Protein AF-A0A9D9L5G8-F1 (afdb_monomer)

Mean predicted aligned error: 3.8 Å

Nearest PDB structures (foldseek):
  3ieg-assembly2_B  TM=4.354E-01  e=5.587E-02  Mus musculus
  3ly7-assembly1_A  TM=5.507E-01  e=2.129E+00  Escherichia coli str. K-12 substr. MG1655
  4wnd-assembly1_A  TM=4.818E-01  e=1.536E+00  Homo sapiens
  6hua-assembly1_A  TM=4.766E-01  e=3.558E+00  Streptococcus vestibularis F0396
  4rid-assembly2_B  TM=2.896E-01  e=4.493E+00  Homo sapiens

Structure (mmCIF, N/CA/C/O backbone):
data_AF-A0A9D9L5G8-F1
#
_entry.id   AF-A0A9D9L5G8-F1
#
loop_
_atom_site.group_PDB
_atom_site.id
_atom_site.type_symbol
_atom_site.label_atom_id
_atom_site.label_alt_id
_atom_site.label_comp_id
_atom_site.label_asym_id
_atom_site.label_entity_id
_atom_site.label_seq_id
_atom_site.pdbx_PDB_ins_code
_atom_site.Cartn_x
_atom_site.Cartn_y
_atom_site.Cartn_z
_atom_site.occupancy
_atom_site.B_iso_or_equiv
_atom_site.auth_seq_id
_atom_site.auth_comp_id
_atom_site.auth_asym_id
_atom_site.auth_atom_id
_atom_site.pdbx_PDB_model_num
ATOM 1 N N . GLY A 1 1 ? 15.562 14.256 -12.831 1.00 44.12 1 GLY A N 1
ATOM 2 C CA . GLY A 1 1 ? 16.936 14.111 -13.355 1.00 44.12 1 GLY A CA 1
ATOM 3 C C . GLY A 1 1 ? 17.412 12.667 -13.361 1.00 44.12 1 GLY A C 1
ATOM 4 O O . GLY A 1 1 ? 17.697 12.147 -14.430 1.00 44.12 1 GLY A O 1
ATOM 5 N N . ALA A 1 2 ? 17.471 12.015 -12.194 1.00 54.78 2 ALA A N 1
ATOM 6 C CA . ALA A 1 2 ? 18.039 10.669 -12.031 1.00 54.78 2 ALA A CA 1
ATOM 7 C C . ALA A 1 2 ? 17.361 9.570 -12.880 1.00 54.78 2 ALA A C 1
ATOM 9 O O . ALA A 1 2 ? 18.066 8.811 -13.538 1.00 54.78 2 ALA A O 1
ATOM 10 N N . ASN A 1 3 ? 16.022 9.551 -12.969 1.00 54.81 3 ASN A N 1
ATOM 11 C CA . ASN A 1 3 ? 15.292 8.548 -13.765 1.00 54.81 3 ASN A CA 1
ATOM 12 C C . ASN A 1 3 ? 15.654 8.567 -15.256 1.00 54.81 3 ASN A C 1
ATOM 14 O O . ASN A 1 3 ? 15.870 7.516 -15.846 1.00 54.81 3 ASN A O 1
ATOM 18 N N . ILE A 1 4 ? 15.798 9.750 -15.860 1.00 59.78 4 ILE A N 1
ATOM 19 C CA . ILE A 1 4 ? 16.144 9.881 -17.286 1.00 59.78 4 ILE A CA 1
ATOM 20 C C . ILE A 1 4 ? 17.570 9.359 -17.549 1.00 59.78 4 ILE A C 1
ATOM 22 O O . ILE A 1 4 ? 17.829 8.709 -18.560 1.00 59.78 4 ILE A O 1
ATOM 26 N N . LEU A 1 5 ? 18.498 9.590 -16.614 1.00 58.56 5 LEU A N 1
ATOM 27 C CA . LEU A 1 5 ? 19.884 9.123 -16.721 1.00 58.56 5 LEU A CA 1
ATOM 28 C C . LEU A 1 5 ? 20.018 7.605 -16.520 1.00 58.56 5 LEU A C 1
ATOM 30 O O . LEU A 1 5 ? 20.819 6.979 -17.213 1.00 58.56 5 LEU A O 1
ATOM 34 N N . ALA A 1 6 ? 19.235 7.004 -15.619 1.00 58.84 6 ALA A N 1
ATOM 35 C CA . ALA A 1 6 ? 19.186 5.551 -15.433 1.00 58.84 6 ALA A CA 1
ATOM 36 C C . ALA A 1 6 ? 18.577 4.840 -16.658 1.00 58.84 6 ALA A C 1
ATOM 38 O O . ALA A 1 6 ? 19.145 3.869 -17.163 1.00 58.84 6 ALA A O 1
ATOM 39 N N . GLN A 1 7 ? 17.494 5.394 -17.219 1.00 58.00 7 GLN A N 1
ATOM 40 C CA . GLN A 1 7 ? 16.838 4.900 -18.439 1.00 58.00 7 GLN A CA 1
ATOM 41 C C . GLN A 1 7 ? 17.759 4.905 -19.662 1.00 58.00 7 GLN A C 1
ATOM 43 O O . GLN A 1 7 ? 17.678 4.011 -20.505 1.00 58.00 7 GLN A O 1
ATOM 48 N N . TYR A 1 8 ? 18.650 5.893 -19.772 1.00 58.84 8 TYR A N 1
ATOM 49 C CA . TYR A 1 8 ? 19.640 5.936 -20.847 1.00 58.84 8 TYR A CA 1
ATOM 50 C C . TYR A 1 8 ? 20.652 4.779 -20.742 1.00 58.84 8 TYR A C 1
ATOM 52 O O . TYR A 1 8 ? 21.118 4.264 -21.756 1.00 58.84 8 TYR A O 1
ATOM 60 N N . ARG A 1 9 ? 20.963 4.331 -19.518 1.00 63.03 9 ARG A N 1
ATOM 61 C CA . ARG A 1 9 ? 22.069 3.404 -19.228 1.00 63.03 9 ARG A CA 1
ATOM 62 C C . ARG A 1 9 ? 21.685 1.924 -19.227 1.00 63.03 9 ARG A C 1
ATOM 64 O O . ARG A 1 9 ? 22.557 1.106 -19.498 1.00 63.03 9 ARG A O 1
ATOM 71 N N . SER A 1 10 ? 20.428 1.564 -18.956 1.00 77.94 10 SER A N 1
ATOM 72 C CA . SER A 1 10 ? 20.018 0.155 -18.825 1.00 77.94 10 SER A CA 1
ATOM 73 C C . SER A 1 10 ? 18.745 -0.175 -19.605 1.00 77.94 10 SER A C 1
ATOM 75 O O . SER A 1 10 ? 17.719 0.492 -19.476 1.00 77.94 10 SER A O 1
ATOM 77 N N . ALA A 1 11 ? 18.805 -1.239 -20.412 1.00 80.62 11 ALA A N 1
ATOM 78 C CA . ALA A 1 11 ? 17.628 -1.795 -21.080 1.00 80.62 11 ALA A CA 1
ATOM 79 C C . ALA A 1 11 ? 16.620 -2.384 -20.083 1.00 80.62 11 ALA A C 1
ATOM 81 O O . ALA A 1 11 ? 15.417 -2.312 -20.328 1.00 80.62 11 ALA A O 1
ATOM 82 N N . GLU A 1 12 ? 17.096 -2.903 -18.949 1.00 83.12 12 GLU A N 1
ATOM 83 C CA . GLU A 1 12 ? 16.232 -3.426 -17.891 1.00 83.12 12 GLU A CA 1
ATOM 84 C C . GLU A 1 12 ? 15.462 -2.304 -17.185 1.00 83.12 12 GLU A C 1
ATOM 86 O O . GLU A 1 12 ? 14.250 -2.407 -17.039 1.00 83.12 12 GLU A O 1
ATOM 91 N N . GLU A 1 13 ? 16.108 -1.181 -16.851 1.00 83.50 13 GLU A N 1
ATOM 92 C CA . GLU A 1 13 ? 15.417 -0.030 -16.237 1.00 83.50 13 GLU A CA 1
ATOM 93 C C . GLU A 1 13 ? 14.320 0.538 -17.149 1.00 83.50 13 GLU A C 1
ATOM 95 O O . GLU A 1 13 ? 13.256 0.947 -16.682 1.00 83.50 13 GLU A O 1
ATOM 100 N N . ARG A 1 14 ? 14.534 0.510 -18.472 1.00 85.25 14 ARG A N 1
ATOM 101 C CA . ARG A 1 14 ? 13.486 0.870 -19.439 1.00 85.25 14 ARG A CA 1
ATOM 102 C C . ARG A 1 14 ? 12.320 -0.115 -19.423 1.00 85.25 14 ARG A C 1
ATOM 104 O O . ARG A 1 14 ? 11.183 0.328 -19.557 1.00 85.25 14 ARG A O 1
ATOM 111 N N . LYS A 1 15 ? 12.583 -1.415 -19.251 1.00 89.44 15 LYS A N 1
ATOM 112 C CA . LYS A 1 15 ? 11.537 -2.440 -19.121 1.00 89.44 15 LYS A CA 1
ATOM 113 C C . LYS A 1 15 ? 10.686 -2.187 -17.875 1.00 89.44 15 LYS A C 1
ATOM 115 O O . LYS A 1 15 ? 9.469 -2.152 -17.998 1.00 89.44 15 LYS A O 1
ATOM 120 N N . TYR A 1 16 ? 11.298 -1.958 -16.711 1.00 90.50 16 TYR A N 1
ATOM 121 C CA . TYR A 1 16 ? 10.547 -1.729 -15.467 1.00 90.50 16 TYR A CA 1
ATOM 122 C C . TYR A 1 16 ? 9.725 -0.444 -15.517 1.00 90.50 16 TYR A C 1
ATOM 124 O O . TYR A 1 16 ? 8.553 -0.448 -15.150 1.00 90.50 16 TYR A O 1
ATOM 132 N N . LEU A 1 17 ? 10.290 0.637 -16.064 1.00 86.44 17 LEU A N 1
ATOM 133 C CA . LEU A 1 17 ? 9.524 1.857 -16.301 1.00 86.44 17 LEU A CA 1
ATOM 134 C C . LEU A 1 17 ? 8.338 1.609 -17.240 1.00 86.44 17 LEU A C 1
ATOM 136 O O . LEU A 1 17 ? 7.232 2.057 -16.951 1.00 86.44 17 LEU A O 1
ATOM 140 N N . LEU A 1 18 ? 8.568 0.928 -18.367 1.00 91.50 18 LEU A N 1
ATOM 141 C CA . LEU A 1 18 ? 7.515 0.623 -19.331 1.00 91.50 18 LEU A CA 1
ATOM 142 C C . LEU A 1 18 ? 6.402 -0.200 -18.678 1.00 91.50 18 LEU A C 1
ATOM 144 O O . LEU A 1 18 ? 5.235 0.133 -18.854 1.00 91.50 18 LEU A O 1
ATOM 148 N N . ASN A 1 19 ? 6.755 -1.218 -17.892 1.00 94.81 19 ASN A N 1
ATOM 149 C CA . ASN A 1 19 ? 5.790 -2.014 -17.144 1.00 94.81 19 ASN A CA 1
ATOM 150 C C . ASN A 1 19 ? 4.961 -1.139 -16.198 1.00 94.81 19 ASN A C 1
ATOM 152 O O . ASN A 1 19 ? 3.738 -1.196 -16.257 1.00 94.81 19 ASN A O 1
ATOM 156 N N . THR A 1 20 ? 5.591 -0.271 -15.401 1.00 93.56 20 THR A N 1
ATOM 157 C CA . THR A 1 20 ? 4.865 0.636 -14.499 1.00 93.56 20 THR A CA 1
ATOM 158 C C . THR A 1 20 ? 3.961 1.615 -15.253 1.00 93.56 20 THR A C 1
ATOM 160 O O . THR A 1 20 ? 2.855 1.901 -14.805 1.00 93.56 20 THR A O 1
ATOM 163 N N . LEU A 1 21 ? 4.383 2.119 -16.418 1.00 94.44 21 LEU A N 1
ATOM 164 C CA . LEU A 1 21 ? 3.544 2.985 -17.256 1.00 94.44 21 LEU A CA 1
ATOM 165 C C . LEU A 1 21 ? 2.347 2.234 -17.851 1.00 94.44 21 LEU A C 1
ATOM 167 O O . LEU A 1 21 ? 1.255 2.796 -17.897 1.00 94.44 21 LEU A O 1
ATOM 171 N N . ILE A 1 22 ? 2.542 0.984 -18.282 1.00 96.94 22 ILE A N 1
ATOM 172 C CA . ILE A 1 22 ? 1.454 0.113 -18.746 1.00 96.94 22 ILE A CA 1
ATOM 173 C C . ILE A 1 22 ? 0.477 -0.137 -17.600 1.00 96.94 22 ILE A C 1
ATOM 175 O O . ILE A 1 22 ? -0.714 0.085 -17.785 1.00 96.94 22 ILE A O 1
ATOM 179 N N . ILE A 1 23 ? 0.977 -0.527 -16.423 1.00 97.50 23 ILE A N 1
ATOM 180 C CA . ILE A 1 23 ? 0.153 -0.751 -15.232 1.00 97.50 23 ILE A CA 1
ATOM 181 C C . ILE A 1 23 ? -0.665 0.503 -14.927 1.00 97.50 23 ILE A C 1
ATOM 183 O O . ILE A 1 23 ? -1.883 0.428 -14.887 1.00 97.50 23 ILE A O 1
ATOM 187 N N . ASN A 1 24 ? -0.030 1.674 -14.826 1.00 95.88 24 ASN A N 1
ATOM 188 C CA . ASN A 1 24 ? -0.746 2.924 -14.575 1.00 95.88 24 ASN A CA 1
ATOM 189 C C . ASN A 1 24 ? -1.815 3.201 -15.641 1.00 95.88 24 ASN A C 1
ATOM 191 O O . ASN A 1 24 ? -2.937 3.557 -15.299 1.00 95.88 24 ASN A O 1
ATOM 195 N N . GLY A 1 25 ? -1.497 3.030 -16.927 1.00 97.38 25 GLY A N 1
ATOM 196 C CA . GLY A 1 25 ? -2.467 3.228 -18.005 1.00 97.38 25 GLY A CA 1
ATOM 197 C C . GLY A 1 25 ? -3.688 2.315 -17.873 1.00 97.38 25 GLY A C 1
ATOM 198 O O . GLY A 1 25 ? -4.817 2.781 -17.992 1.00 97.38 25 GLY A O 1
ATOM 199 N N . GLU A 1 26 ? -3.463 1.040 -17.572 1.00 97.88 26 GLU A N 1
ATOM 200 C CA . GLU A 1 26 ? -4.515 0.041 -17.371 1.00 97.88 26 GLU A CA 1
ATOM 201 C C . GLU A 1 26 ? -5.340 0.330 -16.103 1.00 97.88 26 GLU A C 1
ATOM 203 O O . GLU A 1 26 ? -6.568 0.240 -16.140 1.00 97.88 26 GLU A O 1
ATOM 208 N N . THR A 1 27 ? -4.701 0.768 -15.009 1.00 97.56 27 THR A N 1
ATOM 2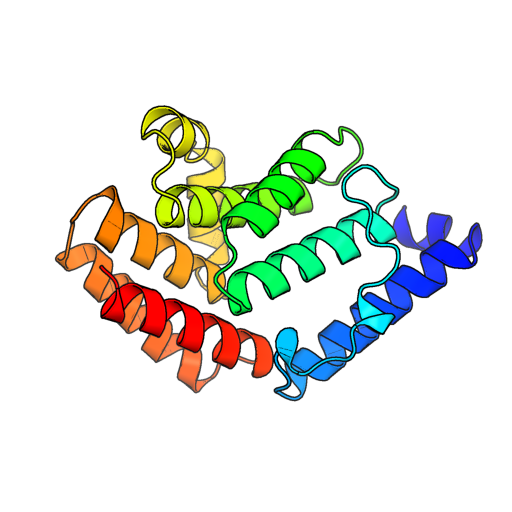09 C CA . THR A 1 27 ? -5.396 1.157 -13.772 1.00 97.56 27 THR A CA 1
ATOM 210 C C . THR A 1 27 ? -6.305 2.364 -13.989 1.00 97.56 27 THR A C 1
ATOM 212 O O . THR A 1 27 ? -7.449 2.373 -13.537 1.00 97.56 27 THR A O 1
ATOM 215 N N . TYR A 1 28 ? -5.854 3.368 -14.744 1.00 96.88 28 TYR A N 1
ATOM 216 C CA . TYR A 1 28 ? -6.697 4.511 -15.114 1.00 96.88 28 TYR A CA 1
ATOM 217 C C . TYR A 1 28 ? -7.833 4.127 -16.075 1.00 96.88 28 TYR A C 1
ATOM 219 O O . TYR A 1 28 ? -8.853 4.806 -16.101 1.00 96.88 28 TYR A O 1
ATOM 227 N N . GLN A 1 29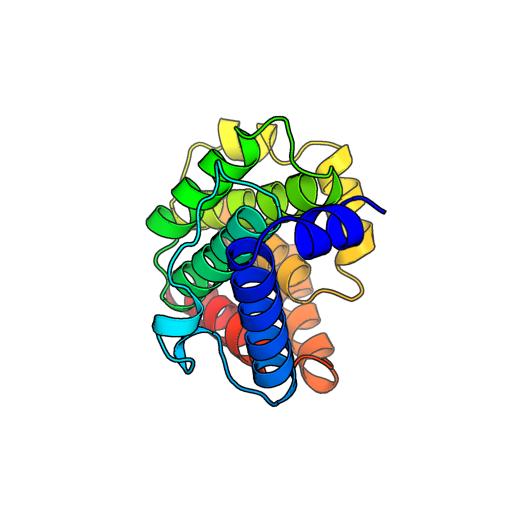 ? -7.688 3.037 -16.837 1.00 95.69 29 GLN A N 1
ATOM 228 C CA . GLN A 1 29 ? -8.754 2.455 -17.666 1.00 95.69 29 GLN A CA 1
ATOM 229 C C . GLN A 1 29 ? -9.688 1.515 -16.888 1.00 95.69 29 GLN A C 1
ATOM 231 O O . GLN A 1 29 ? -10.525 0.842 -17.488 1.00 95.69 29 GLN A O 1
ATOM 236 N N . GLY A 1 30 ? -9.541 1.452 -15.565 1.00 96.69 30 GLY A N 1
ATOM 237 C CA . GLY A 1 30 ? -10.443 0.716 -14.693 1.00 96.69 30 GLY A CA 1
ATOM 238 C C . GLY A 1 30 ? -9.980 -0.684 -14.326 1.00 96.69 30 GLY A C 1
ATOM 239 O O . GLY A 1 30 ? -10.634 -1.291 -13.482 1.00 96.69 30 GLY A O 1
ATOM 240 N N . LYS A 1 31 ? -8.875 -1.209 -14.876 1.00 97.81 31 LYS A N 1
ATOM 241 C CA . LYS A 1 31 ? -8.380 -2.534 -14.473 1.00 97.81 31 LYS A CA 1
ATOM 242 C C . LYS A 1 31 ? -7.751 -2.492 -13.088 1.00 97.81 31 LYS A C 1
ATOM 244 O O . LYS A 1 31 ? -6.957 -1.604 -12.793 1.00 97.81 31 LYS A O 1
ATOM 249 N N . THR A 1 32 ? -8.057 -3.463 -12.243 1.00 97.50 32 THR A N 1
ATOM 250 C CA . THR A 1 32 ? -7.334 -3.619 -10.976 1.00 97.50 32 THR A CA 1
ATOM 251 C C . THR A 1 32 ? -5.971 -4.275 -11.208 1.00 97.50 32 THR A C 1
ATOM 253 O O . THR A 1 32 ? -5.706 -4.823 -12.283 1.00 97.50 32 THR A O 1
ATOM 256 N N . LEU A 1 33 ? -5.077 -4.224 -10.218 1.00 97.31 33 LEU A N 1
ATOM 257 C CA . LEU A 1 33 ? -3.747 -4.826 -10.341 1.00 97.31 33 LEU A CA 1
ATOM 258 C C . LEU A 1 33 ? -3.843 -6.351 -10.489 1.00 97.31 33 LEU A C 1
ATOM 260 O O . LEU A 1 33 ? -3.043 -6.959 -11.202 1.00 97.31 33 LEU A O 1
ATOM 264 N N . ASP A 1 34 ? -4.822 -6.987 -9.844 1.00 96.12 34 ASP A N 1
ATOM 265 C CA . ASP A 1 34 ? -5.050 -8.431 -9.933 1.00 96.12 34 ASP A CA 1
ATOM 266 C C . ASP A 1 34 ? -5.552 -8.884 -11.317 1.00 96.12 34 ASP A C 1
ATOM 268 O O . ASP A 1 34 ? -5.196 -9.972 -11.769 1.00 96.12 34 ASP A O 1
ATOM 272 N N . GLU A 1 35 ? -6.281 -8.023 -12.037 1.00 97.38 35 GLU A N 1
ATOM 273 C CA . GLU A 1 35 ? -6.764 -8.266 -13.409 1.00 97.38 35 GLU A CA 1
ATOM 274 C C . GLU A 1 35 ? -5.634 -8.218 -14.467 1.00 97.38 35 GLU A C 1
ATOM 276 O O . GLU A 1 35 ? -5.835 -8.599 -15.625 1.00 97.38 35 GLU A O 1
ATOM 281 N N . MET A 1 36 ? -4.436 -7.754 -14.096 1.00 97.12 36 MET A N 1
ATOM 282 C CA . MET A 1 36 ? -3.287 -7.616 -14.996 1.00 97.12 36 MET A CA 1
ATOM 283 C C . MET A 1 36 ? -2.408 -8.879 -15.040 1.00 97.12 36 MET A C 1
ATOM 285 O O . MET A 1 36 ? -2.296 -9.602 -14.051 1.00 97.12 36 MET A O 1
ATOM 289 N N . PRO A 1 37 ? -1.727 -9.165 -16.169 1.00 96.88 37 PRO A N 1
ATOM 290 C CA . PRO A 1 37 ? -0.904 -10.366 -16.298 1.00 96.88 37 PRO A CA 1
ATOM 291 C C . PRO A 1 37 ? 0.384 -10.292 -15.464 1.00 96.88 37 PRO A C 1
ATOM 293 O O . PRO A 1 37 ? 1.079 -9.275 -15.472 1.00 96.88 37 PRO A O 1
ATOM 296 N N . ASP A 1 38 ? 0.767 -11.415 -14.850 1.00 95.56 38 ASP A N 1
ATOM 297 C CA . ASP A 1 38 ? 1.920 -11.519 -13.934 1.00 95.56 38 ASP A CA 1
ATOM 298 C C . ASP A 1 38 ? 3.243 -11.029 -14.534 1.00 95.56 38 ASP A C 1
ATOM 300 O O . ASP A 1 38 ? 4.046 -10.409 -13.840 1.00 95.56 38 ASP A O 1
ATOM 304 N N . LYS A 1 39 ? 3.428 -11.196 -15.849 1.00 95.38 39 LYS A N 1
ATOM 305 C CA . LYS A 1 39 ? 4.609 -10.720 -16.590 1.00 95.38 39 LYS A CA 1
ATOM 306 C C . LYS A 1 39 ? 4.915 -9.226 -16.411 1.00 95.38 39 LYS A C 1
ATOM 308 O O . LYS A 1 39 ? 6.045 -8.801 -16.649 1.00 95.38 39 LYS A O 1
ATOM 313 N N . LEU A 1 40 ? 3.913 -8.409 -16.066 1.00 95.19 40 LEU A N 1
ATOM 314 C CA . LEU A 1 40 ? 4.108 -6.976 -15.827 1.00 95.19 40 LEU A CA 1
ATOM 315 C C . LEU A 1 40 ? 4.827 -6.705 -14.502 1.00 95.19 40 LEU A C 1
ATOM 317 O O . LEU A 1 40 ? 5.492 -5.681 -14.393 1.00 95.19 40 LEU A O 1
ATOM 321 N N . PHE A 1 41 ? 4.759 -7.631 -13.549 1.00 94.50 41 PHE A N 1
ATOM 322 C CA . PHE A 1 41 ? 5.328 -7.507 -12.205 1.00 94.50 41 PHE A CA 1
ATOM 323 C C . PHE A 1 41 ? 6.675 -8.239 -12.061 1.00 94.50 41 PHE A C 1
ATOM 325 O O . PHE A 1 41 ? 7.370 -8.080 -11.063 1.00 94.50 41 PHE A O 1
ATOM 332 N N . GLU A 1 42 ? 7.089 -9.009 -13.072 1.00 92.44 42 GLU A N 1
ATOM 333 C CA . GLU A 1 42 ? 8.362 -9.734 -13.065 1.00 92.44 42 GLU A CA 1
ATOM 334 C C . GLU A 1 42 ? 9.585 -8.810 -12.948 1.00 92.44 42 GLU A C 1
ATOM 336 O O . GLU A 1 42 ? 9.732 -7.831 -13.686 1.00 92.44 42 GLU A O 1
ATOM 341 N N . GLY A 1 43 ? 10.531 -9.205 -12.091 1.00 87.62 43 GLY A N 1
ATOM 342 C CA . GLY A 1 43 ? 11.800 -8.502 -11.882 1.00 87.62 43 GLY A CA 1
ATOM 343 C C . GLY A 1 43 ? 11.720 -7.324 -10.907 1.00 87.62 43 GLY A C 1
ATOM 344 O O . GLY A 1 43 ? 12.680 -6.556 -10.814 1.00 87.62 43 GLY A O 1
ATOM 345 N N . ALA A 1 44 ? 10.607 -7.202 -10.178 1.00 90.12 44 ALA A N 1
ATOM 346 C CA . ALA A 1 44 ? 10.513 -6.388 -8.976 1.00 90.12 44 ALA A CA 1
ATOM 347 C C . ALA A 1 44 ? 11.632 -6.741 -7.980 1.00 90.12 44 ALA A C 1
ATOM 349 O O . ALA A 1 44 ? 11.942 -7.911 -7.752 1.00 90.12 44 ALA A O 1
ATOM 350 N N . ASP A 1 45 ? 12.249 -5.713 -7.403 1.00 94.00 45 ASP A N 1
ATOM 351 C CA . ASP A 1 45 ? 13.295 -5.858 -6.392 1.00 94.00 45 ASP A CA 1
ATOM 352 C C . ASP A 1 45 ? 13.237 -4.657 -5.434 1.00 94.00 45 ASP A C 1
ATOM 354 O O . ASP A 1 45 ? 13.608 -3.544 -5.828 1.00 94.00 45 ASP A O 1
ATOM 358 N N . PRO A 1 46 ? 12.773 -4.846 -4.187 1.00 93.31 46 PRO A N 1
ATOM 359 C CA . PRO A 1 46 ? 12.659 -3.765 -3.210 1.00 93.31 46 PRO A CA 1
ATOM 360 C C . PRO A 1 46 ? 14.016 -3.204 -2.746 1.00 93.31 46 PRO A C 1
ATOM 362 O O . PRO A 1 46 ? 14.082 -2.069 -2.273 1.00 93.31 46 PRO A O 1
ATOM 365 N N . ALA A 1 47 ? 15.108 -3.955 -2.913 1.00 92.50 47 ALA A N 1
ATOM 366 C CA . ALA A 1 47 ? 16.471 -3.508 -2.618 1.00 92.50 47 ALA A CA 1
ATOM 367 C C . ALA A 1 47 ? 17.224 -3.028 -3.876 1.00 92.50 47 ALA A C 1
ATOM 369 O O . ALA A 1 47 ? 18.402 -2.666 -3.802 1.00 92.50 47 ALA A O 1
ATOM 370 N N . GLY A 1 48 ? 16.551 -3.032 -5.029 1.00 89.50 48 GLY A N 1
ATOM 371 C CA . GLY A 1 48 ? 17.140 -2.729 -6.323 1.00 89.50 48 GLY A CA 1
ATOM 372 C C . GLY A 1 48 ? 17.265 -1.236 -6.628 1.00 89.50 48 GLY A C 1
ATOM 373 O O . GLY A 1 48 ? 17.156 -0.357 -5.770 1.00 89.50 48 GLY A O 1
ATOM 374 N N . GLU A 1 49 ? 17.490 -0.957 -7.910 1.00 89.25 49 GLU A N 1
ATOM 375 C CA . GLU A 1 49 ? 17.426 0.392 -8.469 1.00 89.25 49 GLU A CA 1
ATOM 376 C C . GLU A 1 49 ? 15.975 0.894 -8.539 1.00 89.25 49 GLU A 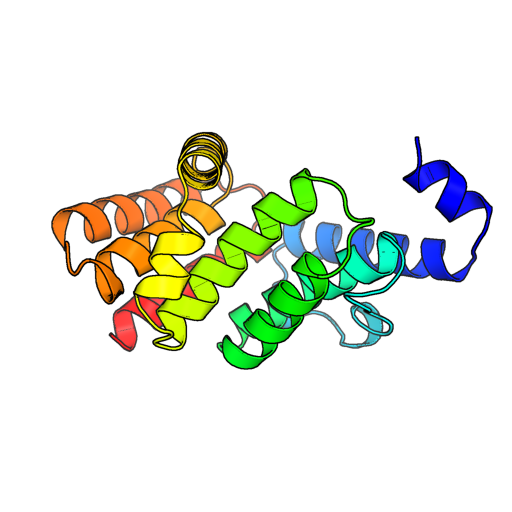C 1
ATOM 378 O O . GLU A 1 49 ? 15.013 0.127 -8.448 1.00 89.25 49 GLU A O 1
ATOM 383 N N . ILE A 1 50 ? 15.807 2.204 -8.726 1.00 88.31 50 ILE A N 1
ATOM 384 C CA . ILE A 1 50 ? 14.514 2.884 -8.576 1.00 88.31 50 ILE A CA 1
ATOM 385 C C . ILE A 1 50 ? 13.375 2.291 -9.421 1.00 88.31 50 ILE A C 1
ATOM 387 O O . ILE A 1 50 ? 12.246 2.239 -8.937 1.00 88.31 50 ILE A O 1
ATOM 391 N N . GLY A 1 51 ? 13.643 1.815 -10.646 1.00 89.06 51 GLY A N 1
ATOM 392 C CA . GLY A 1 51 ? 12.625 1.180 -11.485 1.00 89.06 51 GLY A CA 1
ATOM 393 C C . GLY A 1 51 ? 12.115 -0.137 -10.897 1.00 89.06 51 GLY A C 1
ATOM 394 O O . GLY A 1 51 ? 10.909 -0.385 -10.897 1.00 89.06 51 GLY A O 1
ATOM 395 N N . LYS A 1 52 ? 13.016 -0.949 -10.333 1.00 92.38 52 LYS A N 1
ATOM 396 C CA . LYS A 1 52 ? 12.668 -2.212 -9.667 1.00 92.38 52 LYS A CA 1
ATOM 397 C C . LYS A 1 52 ? 11.963 -1.993 -8.335 1.00 92.38 52 LYS A C 1
ATOM 399 O O . LYS A 1 52 ? 11.005 -2.704 -8.045 1.00 92.38 52 LYS A O 1
ATOM 404 N N . VAL A 1 53 ? 12.395 -0.989 -7.568 1.00 94.19 53 VAL A N 1
ATOM 405 C CA . VAL A 1 53 ? 11.739 -0.588 -6.314 1.00 94.19 53 VAL A CA 1
ATOM 406 C C . VAL A 1 53 ? 10.313 -0.133 -6.589 1.00 94.19 53 VAL A C 1
ATOM 408 O O . VAL A 1 53 ? 9.386 -0.569 -5.913 1.00 94.19 53 VAL A O 1
ATOM 411 N N . GLN A 1 54 ? 10.117 0.710 -7.607 1.00 93.56 54 GLN A N 1
ATOM 412 C CA . GLN A 1 54 ? 8.783 1.167 -7.985 1.00 93.56 54 GLN A CA 1
ATOM 413 C C . GLN A 1 54 ? 7.886 -0.013 -8.370 1.00 93.56 54 GLN A C 1
ATOM 415 O O . GLN A 1 54 ? 6.742 -0.075 -7.924 1.00 93.56 54 GLN A O 1
ATOM 420 N N . LEU A 1 55 ? 8.405 -0.967 -9.149 1.00 95.56 55 LEU A N 1
ATOM 421 C CA . LEU A 1 55 ? 7.645 -2.158 -9.514 1.00 95.56 55 LEU A CA 1
ATOM 422 C C . LEU A 1 55 ? 7.314 -3.032 -8.293 1.00 95.56 55 LEU A C 1
ATOM 424 O O . LEU A 1 55 ? 6.188 -3.508 -8.187 1.00 95.56 55 LEU A O 1
ATOM 428 N N . ALA A 1 56 ? 8.242 -3.170 -7.341 1.00 96.94 56 ALA A N 1
ATOM 429 C CA . ALA A 1 56 ? 8.012 -3.886 -6.086 1.00 96.94 56 ALA A CA 1
ATOM 430 C C . ALA A 1 56 ? 6.922 -3.227 -5.228 1.00 96.94 56 ALA A C 1
ATOM 432 O O . ALA A 1 56 ? 6.073 -3.919 -4.676 1.00 96.94 56 ALA A O 1
ATOM 433 N N . MET A 1 57 ? 6.881 -1.894 -5.150 1.00 97.50 57 MET A N 1
ATOM 434 C CA . MET A 1 57 ? 5.807 -1.186 -4.438 1.00 97.50 57 MET A CA 1
ATOM 435 C C . MET A 1 57 ? 4.431 -1.453 -5.063 1.00 97.50 57 MET A C 1
ATOM 437 O O . MET A 1 57 ? 3.458 -1.652 -4.337 1.00 97.50 57 MET A O 1
ATOM 441 N N . VAL A 1 58 ? 4.351 -1.487 -6.397 1.00 97.00 58 VAL A N 1
ATOM 442 C CA . VAL A 1 58 ? 3.113 -1.811 -7.121 1.00 97.00 58 VAL A CA 1
ATOM 443 C C . VAL A 1 58 ? 2.729 -3.285 -6.929 1.00 97.00 58 VAL A C 1
ATOM 445 O O . VAL A 1 58 ? 1.555 -3.600 -6.740 1.00 97.00 58 VAL A O 1
ATOM 448 N N . GLU A 1 59 ? 3.703 -4.195 -6.911 1.00 97.50 59 GLU A N 1
ATOM 449 C CA . GLU A 1 59 ? 3.478 -5.605 -6.579 1.00 97.50 59 GLU A CA 1
ATOM 450 C C . GLU A 1 59 ? 2.935 -5.771 -5.148 1.00 97.50 59 GLU A C 1
ATOM 452 O O . GLU A 1 59 ? 1.971 -6.506 -4.935 1.00 97.50 59 GLU A O 1
ATOM 457 N N . ALA A 1 60 ? 3.476 -5.036 -4.173 1.00 98.19 60 ALA A N 1
ATOM 458 C CA . ALA A 1 60 ? 2.969 -5.021 -2.802 1.00 98.19 60 ALA A CA 1
ATOM 459 C C . ALA A 1 60 ? 1.504 -4.558 -2.728 1.00 98.19 60 ALA A C 1
ATOM 461 O O . ALA A 1 60 ? 0.692 -5.188 -2.050 1.00 98.19 60 ALA A O 1
ATOM 462 N N . SER A 1 61 ? 1.121 -3.533 -3.496 1.00 97.69 61 SER A N 1
ATOM 463 C CA . SER A 1 61 ? -0.283 -3.111 -3.603 1.00 97.69 61 SER A CA 1
ATOM 464 C C . SER A 1 61 ? -1.181 -4.201 -4.205 1.00 97.69 61 SER A C 1
ATOM 466 O O . SER A 1 61 ? -2.319 -4.371 -3.768 1.00 97.69 61 SER A O 1
ATOM 468 N N . ARG A 1 62 ? -0.670 -5.010 -5.141 1.00 97.50 62 ARG A N 1
ATOM 469 C CA . ARG A 1 62 ? -1.392 -6.176 -5.680 1.00 97.50 62 ARG A CA 1
ATOM 470 C C . ARG A 1 62 ? -1.580 -7.276 -4.630 1.00 97.50 62 ARG A C 1
ATOM 472 O O . ARG A 1 62 ? -2.641 -7.896 -4.582 1.00 97.50 62 ARG A O 1
ATOM 479 N N . TYR A 1 63 ? -0.599 -7.499 -3.752 1.00 98.38 63 TYR A N 1
ATOM 480 C CA . TYR A 1 63 ? -0.778 -8.380 -2.591 1.00 98.38 63 TYR A CA 1
ATOM 481 C C . TYR A 1 63 ? -1.859 -7.849 -1.636 1.00 98.38 63 TYR A C 1
ATOM 483 O O . TYR A 1 63 ? -2.692 -8.632 -1.176 1.00 98.38 63 TYR A O 1
ATOM 491 N N . CYS A 1 64 ? -1.931 -6.531 -1.410 1.00 98.06 64 CYS A N 1
ATOM 492 C CA . CYS A 1 64 ? -3.021 -5.917 -0.640 1.00 98.06 64 CYS A CA 1
ATOM 493 C C . CYS A 1 64 ? -4.401 -6.157 -1.277 1.00 98.06 64 CYS A C 1
ATOM 495 O O . CYS A 1 64 ? -5.347 -6.487 -0.561 1.00 98.06 64 CYS A O 1
ATOM 497 N N . GLU A 1 65 ? -4.528 -6.065 -2.606 1.00 96.69 65 GLU A N 1
ATOM 498 C CA . GLU A 1 65 ? -5.778 -6.382 -3.323 1.00 96.69 65 GLU A CA 1
ATOM 499 C C . GLU A 1 65 ? -6.223 -7.846 -3.125 1.00 9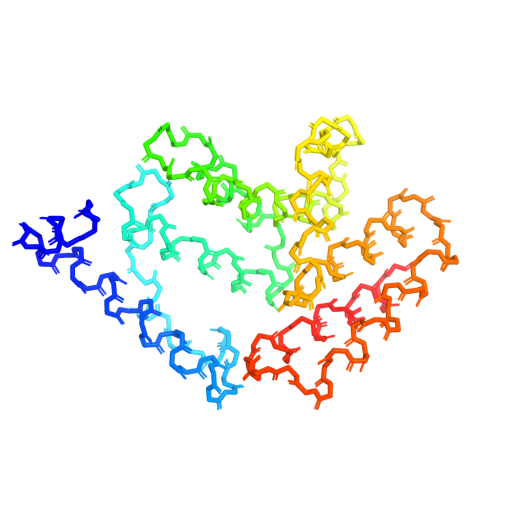6.69 65 GLU A C 1
ATOM 501 O O . GLU A 1 65 ? -7.423 -8.156 -3.129 1.00 96.69 65 GLU A O 1
ATOM 506 N N . ARG A 1 66 ? -5.253 -8.748 -2.945 1.00 97.38 66 ARG A N 1
ATOM 507 C CA . ARG A 1 66 ? -5.449 -10.176 -2.643 1.00 97.38 66 ARG A CA 1
ATOM 508 C C . ARG A 1 66 ? -5.594 -10.465 -1.146 1.00 97.38 66 ARG A C 1
ATOM 510 O O . ARG A 1 66 ? -5.723 -11.626 -0.766 1.00 97.38 66 ARG A O 1
ATOM 517 N N . PHE A 1 67 ? -5.586 -9.427 -0.311 1.00 97.88 67 PHE A N 1
ATOM 518 C CA . PHE A 1 67 ? -5.635 -9.502 1.150 1.00 97.88 67 PHE A CA 1
ATOM 519 C C . PHE A 1 67 ? -4.443 -10.228 1.797 1.00 97.88 67 PHE A C 1
ATOM 521 O O . PHE A 1 67 ? -4.519 -10.632 2.960 1.00 97.88 67 PHE A O 1
ATOM 528 N N . ASP A 1 68 ? -3.326 -10.365 1.077 1.00 98.31 68 ASP A N 1
ATOM 529 C CA . ASP A 1 68 ? -2.068 -10.899 1.606 1.00 98.31 68 ASP A CA 1
ATOM 530 C C . ASP A 1 68 ? -1.199 -9.760 2.159 1.00 98.31 68 ASP A C 1
ATOM 532 O O . ASP A 1 68 ? -0.158 -9.377 1.618 1.00 98.31 68 ASP A O 1
ATOM 536 N N . PHE A 1 69 ? -1.667 -9.176 3.261 1.00 98.44 69 PHE A N 1
ATOM 537 C CA . PHE A 1 69 ? -1.002 -8.041 3.903 1.00 98.44 69 PHE A CA 1
ATOM 538 C C . PHE A 1 69 ? 0.366 -8.410 4.490 1.00 98.44 69 PHE A C 1
ATOM 540 O O . PHE A 1 69 ? 1.220 -7.542 4.641 1.00 98.44 69 PHE A O 1
ATOM 547 N N . THR A 1 70 ? 0.600 -9.691 4.795 1.00 98.50 70 THR A N 1
ATOM 548 C CA . THR A 1 70 ? 1.897 -10.179 5.282 1.00 98.50 70 THR A CA 1
ATOM 549 C C . THR A 1 70 ? 2.938 -10.236 4.166 1.00 98.50 70 THR A C 1
ATOM 551 O O . THR A 1 70 ? 4.103 -9.920 4.405 1.00 98.50 70 THR A O 1
ATOM 554 N N . ALA A 1 71 ? 2.563 -10.641 2.948 1.00 98.31 71 ALA A N 1
ATOM 555 C CA . ALA A 1 71 ? 3.468 -10.543 1.805 1.00 98.31 71 ALA A CA 1
ATOM 556 C C . ALA A 1 71 ? 3.757 -9.076 1.456 1.00 98.31 71 ALA A C 1
ATOM 558 O O . ALA A 1 71 ? 4.920 -8.707 1.280 1.00 98.31 71 ALA A O 1
ATOM 559 N N . ALA A 1 72 ? 2.722 -8.230 1.443 1.00 98.56 72 ALA A N 1
ATOM 560 C CA . ALA A 1 72 ? 2.869 -6.802 1.176 1.00 98.56 72 ALA A CA 1
ATOM 561 C C . ALA A 1 72 ? 3.786 -6.103 2.199 1.00 98.56 72 ALA A C 1
ATOM 563 O O . ALA A 1 72 ? 4.693 -5.366 1.804 1.00 98.56 72 ALA A O 1
ATOM 564 N N . SER A 1 73 ? 3.616 -6.373 3.503 1.00 98.50 73 SER A N 1
ATOM 565 C CA . SER A 1 73 ? 4.421 -5.739 4.558 1.00 98.50 73 SER A CA 1
ATOM 566 C C . SER A 1 73 ? 5.913 -6.015 4.391 1.00 98.50 73 SER A C 1
ATOM 568 O O . SER A 1 73 ? 6.711 -5.085 4.469 1.00 98.50 73 SER A O 1
ATOM 570 N N . LYS A 1 74 ? 6.293 -7.258 4.070 1.00 98.38 74 LYS A N 1
ATOM 571 C CA . LYS A 1 74 ? 7.697 -7.646 3.848 1.00 98.38 74 LYS A CA 1
ATOM 572 C C . LYS A 1 74 ? 8.342 -6.865 2.708 1.00 98.38 74 LYS A C 1
ATOM 574 O O . LYS A 1 74 ? 9.512 -6.494 2.796 1.00 98.38 74 LYS A O 1
ATOM 579 N N . ILE A 1 75 ? 7.590 -6.608 1.637 1.00 98.38 75 ILE A N 1
ATOM 580 C CA . ILE A 1 75 ? 8.087 -5.808 0.517 1.00 98.38 75 ILE A CA 1
ATOM 581 C C . ILE A 1 75 ? 8.303 -4.364 0.974 1.00 98.38 75 ILE A C 1
ATOM 583 O O . ILE A 1 75 ? 9.391 -3.831 0.768 1.00 98.38 75 ILE A O 1
ATOM 587 N N . TYR A 1 76 ? 7.327 -3.745 1.646 1.00 98.38 76 TYR A N 1
ATOM 588 C CA . TYR A 1 76 ? 7.470 -2.367 2.127 1.00 98.38 76 TYR A CA 1
ATOM 589 C C . TYR A 1 76 ? 8.597 -2.205 3.159 1.00 98.38 76 TYR A C 1
ATOM 591 O O . TYR A 1 76 ? 9.354 -1.241 3.074 1.00 98.38 76 TYR A O 1
ATOM 599 N N . GLU A 1 77 ? 8.774 -3.155 4.081 1.00 97.75 77 GLU A N 1
ATOM 600 C CA . GLU A 1 77 ? 9.916 -3.194 5.010 1.00 97.75 77 GLU A CA 1
ATOM 601 C C . GLU A 1 77 ? 11.254 -3.251 4.258 1.00 97.75 77 GLU A C 1
ATOM 603 O O . GLU A 1 77 ? 12.196 -2.518 4.578 1.00 97.75 77 GLU A O 1
ATOM 608 N N . SER A 1 78 ? 11.332 -4.089 3.220 1.00 97.50 78 SER A N 1
ATOM 609 C CA . SER A 1 78 ? 12.532 -4.203 2.395 1.00 97.50 78 SER A CA 1
ATOM 610 C C . SER A 1 78 ? 12.809 -2.929 1.596 1.00 97.50 78 SER A C 1
ATOM 612 O O . SER A 1 78 ? 13.974 -2.566 1.446 1.00 97.50 78 SER A O 1
ATOM 614 N N . VAL A 1 79 ? 11.773 -2.237 1.108 1.00 96.75 79 VAL A N 1
ATOM 615 C CA . VAL A 1 79 ? 11.927 -0.936 0.440 1.00 96.75 79 VAL A CA 1
ATOM 616 C C . VAL A 1 79 ? 12.432 0.110 1.433 1.00 96.75 79 VAL A C 1
ATOM 618 O O . VAL A 1 79 ? 13.385 0.820 1.135 1.00 96.75 79 VAL A O 1
ATOM 621 N N . LEU A 1 80 ? 11.865 0.181 2.640 1.00 96.19 80 LEU A N 1
ATOM 622 C CA . LEU A 1 80 ? 12.299 1.136 3.670 1.00 96.19 80 LEU A CA 1
ATOM 623 C C . LEU A 1 80 ? 13.736 0.900 4.159 1.00 96.19 80 LEU A C 1
ATOM 625 O O . LEU A 1 80 ? 14.376 1.833 4.636 1.00 96.19 80 LEU A O 1
ATOM 629 N N . SER A 1 81 ? 14.254 -0.318 4.004 1.00 95.50 81 SER A N 1
ATOM 630 C CA . SER A 1 81 ? 15.652 -0.653 4.298 1.00 95.50 81 SER A CA 1
ATOM 631 C C . SER A 1 81 ? 16.628 -0.216 3.192 1.00 95.50 81 SER A C 1
ATOM 633 O O . SER A 1 81 ? 17.843 -0.300 3.370 1.00 95.50 81 SER A O 1
ATOM 635 N N . ASN A 1 82 ? 16.130 0.246 2.040 1.00 93.00 82 ASN A N 1
ATOM 636 C CA . ASN A 1 82 ? 16.948 0.704 0.922 1.00 93.00 82 ASN A CA 1
ATOM 637 C C . ASN A 1 82 ? 17.280 2.200 1.067 1.00 93.00 82 ASN A C 1
ATOM 639 O O . ASN A 1 82 ? 16.463 3.067 0.776 1.00 93.00 82 ASN A O 1
ATOM 643 N N . GLU A 1 83 ? 18.515 2.525 1.453 1.00 87.56 83 GLU A N 1
ATOM 644 C CA . GLU A 1 83 ? 18.961 3.911 1.700 1.00 87.56 83 GLU A CA 1
ATOM 645 C C . GLU A 1 83 ? 18.955 4.825 0.457 1.00 87.56 83 GLU A C 1
ATOM 647 O O . GLU A 1 83 ? 19.114 6.041 0.572 1.00 87.56 83 GLU A O 1
ATOM 652 N N . LYS A 1 84 ? 18.801 4.263 -0.749 1.00 87.06 84 LYS A N 1
ATOM 653 C CA . LYS A 1 84 ? 18.916 5.000 -2.019 1.00 87.06 84 LYS A CA 1
ATOM 654 C C . LYS A 1 84 ? 17.579 5.497 -2.568 1.00 87.06 84 LYS A C 1
ATOM 656 O O . LYS A 1 84 ? 17.560 6.115 -3.637 1.00 87.06 84 LYS A O 1
ATOM 661 N N . ILE A 1 85 ? 16.465 5.223 -1.891 1.00 90.50 85 ILE A N 1
ATOM 662 C CA . ILE A 1 85 ? 15.139 5.557 -2.415 1.00 90.50 85 ILE A CA 1
ATOM 663 C C . ILE A 1 85 ? 14.746 7.010 -2.100 1.00 90.50 85 ILE A C 1
ATOM 665 O O . ILE A 1 85 ? 15.125 7.558 -1.063 1.00 90.50 85 ILE A O 1
ATOM 669 N N . PRO A 1 86 ? 13.962 7.669 -2.971 1.00 91.19 86 PRO A N 1
ATOM 670 C CA . PRO A 1 86 ? 13.482 9.022 -2.708 1.00 91.19 86 PRO A CA 1
ATOM 671 C C . PRO A 1 86 ? 12.588 9.100 -1.465 1.00 91.19 86 PRO A C 1
ATOM 673 O O . PRO A 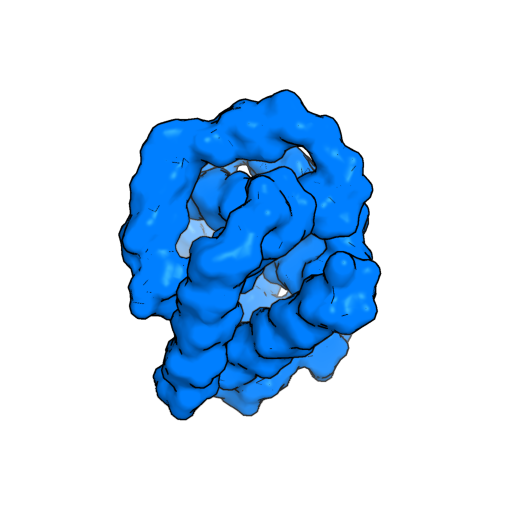1 86 ? 11.787 8.203 -1.208 1.00 91.19 86 PRO A O 1
ATOM 676 N N . SER A 1 87 ? 12.618 10.237 -0.765 1.00 91.69 87 SER A N 1
ATOM 677 C CA . SER A 1 87 ? 11.767 10.493 0.410 1.00 91.69 87 SER A CA 1
ATOM 678 C C . SER A 1 87 ? 10.268 10.336 0.137 1.00 91.69 87 SER A C 1
ATOM 680 O O . SER A 1 87 ? 9.522 9.921 1.019 1.00 91.69 87 SER A O 1
ATOM 682 N N . LEU A 1 88 ? 9.828 10.613 -1.094 1.00 92.50 88 LEU A N 1
ATOM 683 C CA . LEU A 1 88 ? 8.458 10.344 -1.522 1.00 92.50 88 LEU A CA 1
ATOM 684 C C . LEU A 1 88 ? 8.116 8.854 -1.375 1.00 92.50 88 LEU A C 1
ATOM 686 O O . LEU A 1 88 ? 7.096 8.525 -0.785 1.00 92.50 88 LEU A O 1
ATOM 690 N N . PHE A 1 89 ? 8.984 7.959 -1.853 1.00 94.62 89 PHE A N 1
ATOM 691 C CA . PHE A 1 89 ? 8.752 6.513 -1.784 1.00 94.62 89 PHE A CA 1
ATOM 692 C C . PHE A 1 89 ? 8.783 6.019 -0.340 1.00 94.62 89 PHE A C 1
ATOM 694 O O . PHE A 1 89 ? 7.993 5.150 0.014 1.00 94.62 89 PHE A O 1
ATOM 701 N N . ILE A 1 90 ? 9.628 6.618 0.505 1.00 95.88 90 ILE A N 1
ATOM 702 C CA . ILE A 1 90 ? 9.640 6.349 1.948 1.00 95.88 90 ILE A CA 1
ATOM 703 C C . ILE A 1 90 ? 8.264 6.648 2.549 1.00 95.88 90 ILE A C 1
ATOM 705 O O . ILE A 1 90 ? 7.687 5.784 3.200 1.00 95.88 90 ILE A O 1
ATOM 709 N N . ASN A 1 91 ? 7.705 7.837 2.310 1.00 96.75 91 ASN A N 1
ATOM 710 C CA . ASN A 1 91 ? 6.405 8.215 2.872 1.00 96.75 91 ASN A CA 1
ATOM 711 C C . ASN A 1 91 ? 5.253 7.345 2.349 1.00 96.75 91 ASN A C 1
ATOM 713 O O . ASN A 1 91 ? 4.381 6.961 3.128 1.00 96.75 91 ASN A O 1
ATOM 717 N N . GLU A 1 92 ? 5.269 7.002 1.059 1.00 97.44 92 GLU A N 1
ATOM 718 C CA . GLU A 1 92 ? 4.312 6.065 0.460 1.00 97.44 92 GLU A CA 1
ATOM 719 C C . GLU A 1 92 ? 4.394 4.684 1.127 1.00 97.44 92 GLU A C 1
ATOM 721 O O . GLU A 1 92 ? 3.389 4.168 1.614 1.00 97.44 92 GLU A O 1
ATOM 726 N N . CYS A 1 93 ? 5.602 4.122 1.248 1.00 97.62 93 CYS A N 1
ATOM 727 C CA . CYS A 1 93 ? 5.812 2.823 1.886 1.00 97.62 93 CYS A CA 1
ATOM 728 C C . CYS A 1 93 ? 5.429 2.839 3.364 1.00 97.62 93 CYS A C 1
ATOM 730 O O . CYS A 1 93 ? 4.837 1.879 3.838 1.00 97.62 93 CYS A O 1
ATOM 732 N N . LYS A 1 94 ? 5.719 3.920 4.100 1.00 98.31 94 LYS A N 1
ATOM 733 C CA . LYS A 1 94 ? 5.300 4.055 5.501 1.00 98.31 94 LYS A CA 1
ATOM 734 C C . LYS A 1 94 ? 3.773 4.024 5.638 1.00 98.31 94 LYS A C 1
ATOM 736 O O . LYS A 1 94 ? 3.272 3.353 6.535 1.00 98.31 94 LYS A O 1
ATOM 741 N N . CYS A 1 95 ? 3.031 4.705 4.758 1.00 98.62 95 CYS A N 1
ATOM 742 C CA . CYS A 1 95 ? 1.563 4.664 4.769 1.00 98.62 95 CYS A CA 1
ATOM 743 C C . CYS A 1 95 ? 1.037 3.239 4.547 1.00 98.62 95 CYS A C 1
ATOM 745 O O . CYS A 1 95 ? 0.211 2.750 5.320 1.00 98.62 95 CYS A O 1
ATOM 747 N N . GLU A 1 96 ? 1.524 2.562 3.506 1.00 98.56 96 GLU A N 1
ATOM 748 C CA . GLU A 1 96 ? 1.040 1.221 3.162 1.00 98.56 96 GLU A CA 1
ATOM 749 C C . GLU A 1 96 ? 1.513 0.149 4.154 1.00 98.56 96 GLU A C 1
ATOM 751 O O . GLU A 1 96 ? 0.756 -0.764 4.485 1.00 98.56 96 GLU A O 1
ATOM 756 N N . LEU A 1 97 ? 2.713 0.290 4.724 1.00 98.69 97 LEU A N 1
ATOM 757 C CA . LEU A 1 97 ? 3.200 -0.585 5.790 1.00 98.69 97 LEU A CA 1
ATOM 758 C C . LEU A 1 97 ? 2.377 -0.424 7.069 1.00 98.69 97 LEU A C 1
ATOM 760 O O . LEU A 1 97 ? 2.000 -1.424 7.674 1.00 98.69 97 LEU A O 1
ATOM 764 N N . MET A 1 98 ? 2.046 0.815 7.454 1.00 98.75 98 MET A N 1
ATOM 765 C CA . MET A 1 98 ? 1.177 1.078 8.604 1.00 98.75 98 MET A CA 1
ATOM 766 C C . MET A 1 98 ? -0.176 0.394 8.424 1.00 98.75 98 MET A C 1
ATOM 768 O O . MET A 1 98 ? -0.685 -0.227 9.356 1.00 98.75 98 MET A O 1
ATOM 772 N N . PHE A 1 99 ? -0.736 0.462 7.216 1.00 98.81 99 PHE A N 1
ATOM 773 C CA . PHE A 1 99 ? -1.959 -0.256 6.891 1.00 98.81 99 PHE A CA 1
ATOM 774 C C . PHE A 1 99 ? -1.783 -1.769 7.052 1.00 98.81 99 PHE A C 1
ATOM 776 O O . PHE A 1 99 ? -2.577 -2.394 7.751 1.00 98.81 99 PHE A O 1
ATOM 783 N N . CYS A 1 100 ? -0.730 -2.351 6.471 1.00 98.81 100 CYS A N 1
ATOM 784 C CA . CYS A 1 100 ? -0.472 -3.785 6.582 1.00 98.81 100 CYS A CA 1
ATOM 785 C C . CYS A 1 100 ? -0.335 -4.228 8.045 1.00 98.81 100 CYS A C 1
ATOM 787 O O . CYS A 1 100 ? -0.975 -5.199 8.433 1.00 98.81 100 CYS A O 1
ATOM 789 N N . TYR A 1 101 ? 0.408 -3.484 8.869 1.00 98.69 101 TYR A N 1
ATOM 790 C CA . TYR A 1 101 ? 0.562 -3.753 10.301 1.00 98.69 101 TYR A CA 1
ATOM 791 C C . TYR A 1 101 ? -0.767 -3.768 11.058 1.00 98.69 101 TYR A C 1
ATOM 793 O O . TYR A 1 101 ? -0.997 -4.668 11.867 1.00 98.69 101 TYR A O 1
ATOM 801 N N . ILE A 1 102 ? -1.665 -2.820 10.771 1.00 98.69 102 ILE A N 1
ATOM 802 C CA . ILE A 1 102 ? -3.016 -2.811 11.351 1.00 98.69 102 ILE A CA 1
ATOM 803 C C . ILE A 1 102 ? -3.778 -4.074 10.930 1.00 98.69 102 ILE A C 1
ATOM 805 O O . ILE A 1 102 ? -4.389 -4.738 11.766 1.00 98.69 102 ILE A O 1
ATOM 809 N N . MET A 1 103 ? -3.717 -4.436 9.646 1.00 98.50 103 MET A N 1
ATOM 810 C CA . MET A 1 103 ? -4.443 -5.592 9.113 1.00 98.50 103 MET A CA 1
ATOM 811 C C . MET A 1 103 ? -3.907 -6.934 9.629 1.00 98.50 103 MET A C 1
ATOM 813 O O . MET A 1 103 ? -4.684 -7.877 9.798 1.00 98.50 103 MET A O 1
ATOM 817 N N . THR A 1 104 ? -2.604 -7.040 9.896 1.00 97.81 104 THR A N 1
ATOM 818 C CA . THR A 1 104 ? -1.967 -8.265 10.406 1.00 97.81 104 THR A CA 1
ATOM 819 C C . THR A 1 104 ? -1.948 -8.359 11.931 1.00 97.81 104 THR A C 1
ATOM 821 O O . THR A 1 104 ? -1.534 -9.391 12.453 1.00 97.81 104 THR A O 1
ATOM 824 N N . GLY A 1 105 ? -2.390 -7.323 12.652 1.00 96.69 105 GLY A N 1
ATOM 825 C CA . GLY A 1 105 ? -2.338 -7.290 14.116 1.00 96.69 105 GLY A CA 1
ATOM 826 C C . GLY A 1 105 ? -0.911 -7.213 14.665 1.00 96.69 105 GLY A C 1
ATOM 827 O O . GLY A 1 105 ? -0.603 -7.837 15.679 1.00 96.69 105 GLY A O 1
ATOM 828 N N . GLU A 1 106 ? -0.027 -6.493 13.972 1.00 97.00 106 GLU A N 1
ATOM 829 C CA . GLU A 1 106 ? 1.329 -6.216 14.452 1.00 97.00 106 GLU A CA 1
ATOM 830 C C . GLU A 1 106 ? 1.288 -5.369 15.742 1.00 97.00 106 GLU A C 1
ATOM 832 O O . GLU A 1 106 ? 0.283 -4.731 16.049 1.00 97.00 106 GLU A O 1
ATOM 837 N N . SER A 1 107 ? 2.376 -5.355 16.519 1.00 96.19 107 SER A N 1
ATOM 838 C CA . SER A 1 107 ? 2.399 -4.662 17.814 1.00 96.19 107 SER A CA 1
ATOM 839 C C . SER A 1 107 ? 2.064 -3.165 17.715 1.00 96.19 107 SER A C 1
ATOM 841 O O . SER A 1 107 ? 2.634 -2.457 16.879 1.00 96.19 107 SER A O 1
ATOM 843 N N . ASP A 1 108 ? 1.255 -2.671 18.657 1.00 95.25 108 ASP A N 1
ATOM 844 C CA . ASP A 1 108 ? 0.912 -1.250 18.826 1.00 95.25 108 ASP A CA 1
ATOM 845 C C . ASP A 1 108 ? 2.150 -0.344 18.792 1.00 95.25 108 ASP A C 1
AT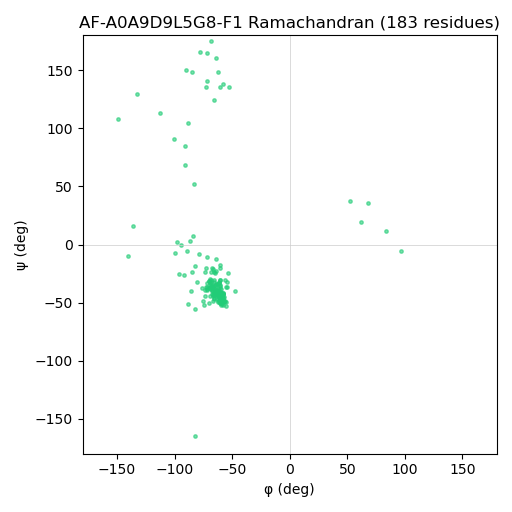OM 847 O O . ASP A 1 108 ? 2.147 0.698 18.143 1.00 95.25 108 ASP A O 1
ATOM 851 N N . SER A 1 109 ? 3.255 -0.786 19.407 1.00 96.94 109 SER A N 1
ATOM 852 C CA . SER A 1 109 ? 4.520 -0.044 19.421 1.00 96.94 109 SER A CA 1
ATOM 853 C C . SER A 1 109 ? 5.056 0.244 18.017 1.00 96.94 109 SER A C 1
ATOM 855 O O . SER A 1 109 ? 5.520 1.352 17.773 1.00 96.94 109 SER A O 1
ATOM 857 N N . LYS A 1 110 ? 4.995 -0.724 17.092 1.00 96.62 110 LYS A N 1
ATOM 858 C CA . LYS A 1 110 ? 5.454 -0.526 15.707 1.00 96.62 110 LYS A CA 1
ATOM 859 C C . LYS A 1 110 ? 4.526 0.403 14.930 1.00 96.62 110 LYS A C 1
ATOM 861 O O . LYS A 1 110 ? 4.997 1.195 14.120 1.00 96.62 110 LYS A O 1
ATOM 866 N N . ILE A 1 111 ? 3.216 0.314 15.169 1.00 97.56 111 ILE A N 1
ATOM 867 C CA . ILE A 1 111 ? 2.229 1.197 14.532 1.00 97.56 111 ILE A CA 1
ATOM 868 C C . ILE A 1 111 ? 2.430 2.638 15.015 1.00 97.56 111 ILE A C 1
ATOM 870 O O . ILE A 1 111 ? 2.473 3.559 14.201 1.00 97.56 111 ILE A O 1
ATOM 874 N N . ASP A 1 112 ? 2.588 2.837 16.324 1.00 96.25 112 ASP A N 1
ATOM 875 C CA . ASP A 1 112 ? 2.776 4.158 16.925 1.00 96.25 112 ASP A CA 1
ATOM 876 C C . ASP A 1 112 ? 4.136 4.779 16.564 1.00 96.25 112 ASP A C 1
ATOM 878 O O . ASP A 1 112 ? 4.206 5.991 16.357 1.00 96.25 112 ASP A O 1
ATOM 882 N N . GLU A 1 113 ? 5.197 3.972 16.436 1.00 96.19 113 GLU A N 1
ATOM 883 C CA . GLU A 1 113 ? 6.506 4.421 15.940 1.00 96.19 113 GLU A CA 1
ATOM 884 C C . GLU A 1 113 ? 6.425 4.891 14.482 1.00 96.19 113 GLU A C 1
ATOM 886 O O . GLU A 1 113 ? 6.964 5.941 14.131 1.00 96.19 113 GLU A O 1
ATOM 891 N N . LEU A 1 114 ? 5.718 4.139 13.634 1.0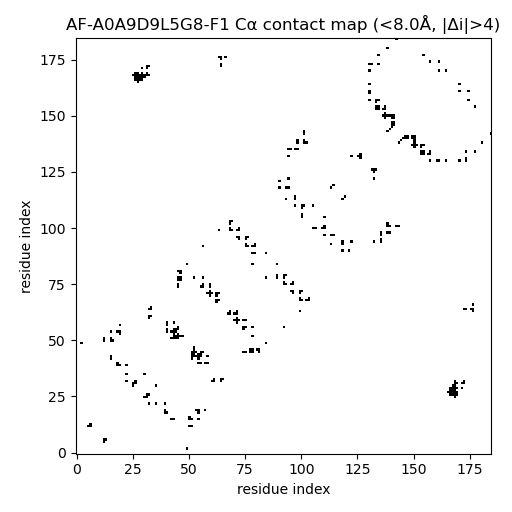0 96.00 114 LEU A N 1
ATOM 892 C CA . LEU A 1 114 ? 5.554 4.476 12.223 1.00 96.00 114 LEU A CA 1
ATOM 893 C C . LEU A 1 114 ? 4.672 5.719 12.032 1.00 96.00 114 LEU A C 1
ATOM 895 O O . LEU A 1 114 ? 4.947 6.540 11.156 1.00 96.00 114 LEU A O 1
ATOM 899 N N . TYR A 1 115 ? 3.642 5.890 12.868 1.00 97.44 115 TYR A N 1
ATOM 900 C CA . TYR A 1 115 ? 2.699 7.013 12.828 1.00 97.44 115 TYR A CA 1
ATOM 901 C C . TYR A 1 115 ? 3.219 8.272 13.549 1.00 97.44 115 TYR A C 1
ATOM 903 O O . TYR A 1 115 ? 2.551 8.891 14.394 1.00 97.44 115 TYR A O 1
ATOM 911 N N . ASP A 1 116 ? 4.433 8.668 13.172 1.00 96.62 116 ASP A N 1
ATOM 912 C CA . ASP A 1 116 ? 5.120 9.863 13.648 1.00 96.62 116 ASP A CA 1
ATOM 913 C C . ASP A 1 116 ? 4.449 11.175 13.166 1.00 96.62 116 ASP A C 1
ATOM 915 O O . ASP A 1 116 ? 3.463 11.196 12.419 1.00 96.62 116 ASP A O 1
ATOM 919 N N . ASN A 1 117 ? 4.959 12.320 13.633 1.00 97.50 117 ASN A N 1
ATOM 920 C CA . ASN A 1 117 ? 4.407 13.632 13.276 1.00 97.50 117 ASN A CA 1
ATOM 921 C C . ASN A 1 117 ? 4.557 13.980 11.789 1.00 97.50 117 ASN A C 1
ATOM 923 O O . ASN A 1 117 ? 3.790 14.805 11.290 1.00 97.50 117 ASN A O 1
ATOM 927 N N . ASP A 1 118 ? 5.524 13.400 11.089 1.00 96.25 118 ASP A N 1
ATOM 928 C CA . ASP A 1 118 ? 5.766 13.701 9.684 1.00 96.25 118 ASP A CA 1
ATOM 929 C C . ASP A 1 118 ? 4.878 12.842 8.786 1.00 96.25 118 ASP A C 1
ATOM 931 O O . ASP A 1 118 ? 4.258 13.382 7.865 1.00 96.25 118 ASP A O 1
ATOM 935 N N . LEU A 1 119 ? 4.682 11.563 9.121 1.00 97.50 119 LEU A N 1
ATOM 936 C CA . LEU A 1 119 ? 3.706 10.709 8.452 1.00 97.50 119 LEU A CA 1
ATOM 937 C C . LEU A 1 119 ? 2.280 11.242 8.646 1.00 97.50 119 LEU A C 1
ATOM 939 O O . LEU A 1 119 ? 1.516 11.300 7.685 1.00 97.50 119 LEU A O 1
ATOM 943 N N . LYS A 1 120 ? 1.937 11.738 9.844 1.00 98.25 120 LYS A N 1
ATOM 944 C CA . LYS A 1 120 ? 0.653 12.421 10.105 1.00 98.25 120 LYS A CA 1
ATOM 945 C C . LYS A 1 120 ? 0.414 13.599 9.167 1.00 98.25 120 LYS A C 1
ATOM 947 O O . LYS A 1 120 ? -0.652 13.704 8.562 1.00 98.25 120 LYS A O 1
ATOM 952 N N . LYS A 1 121 ? 1.403 14.489 9.032 1.00 97.94 121 LYS A N 1
ATOM 953 C CA . LYS A 1 121 ? 1.312 15.634 8.109 1.00 97.94 121 LYS A CA 1
ATOM 954 C C . LYS A 1 121 ? 1.178 15.156 6.667 1.00 97.94 121 LYS A C 1
ATOM 956 O O . LYS A 1 121 ? 0.372 15.708 5.925 1.00 97.94 121 LYS A O 1
ATOM 961 N N . TYR A 1 122 ? 1.948 14.140 6.282 1.00 98.19 122 TYR A N 1
ATOM 962 C CA . TYR A 1 122 ? 1.914 13.583 4.935 1.00 98.19 122 TYR A CA 1
ATOM 963 C C . TYR A 1 122 ? 0.533 13.020 4.584 1.00 98.19 122 TYR A C 1
ATOM 965 O O . TYR A 1 122 ? -0.037 13.387 3.554 1.00 98.19 122 TYR A O 1
ATOM 973 N N . ILE A 1 123 ? -0.043 12.205 5.471 1.00 98.50 123 ILE A N 1
ATOM 974 C CA . ILE A 1 123 ? -1.398 11.659 5.336 1.00 98.50 123 ILE A CA 1
ATOM 975 C C . ILE A 1 123 ? -2.417 12.795 5.230 1.00 98.50 123 ILE A C 1
ATOM 977 O O . ILE A 1 123 ? -3.197 12.817 4.286 1.00 98.50 123 ILE A O 1
ATOM 981 N N . HIS A 1 124 ? -2.359 13.791 6.117 1.00 97.75 124 HIS A N 1
ATOM 982 C CA . HIS A 1 124 ? -3.307 14.909 6.100 1.00 97.75 124 HIS A CA 1
ATOM 983 C C . HIS A 1 124 ? -3.258 15.749 4.808 1.00 97.75 124 HIS A C 1
ATOM 985 O O . HIS A 1 124 ? -4.259 16.312 4.357 1.00 97.75 124 HIS A O 1
ATOM 991 N N . ILE A 1 125 ? -2.080 15.869 4.195 1.00 97.31 125 ILE A N 1
ATOM 992 C CA . ILE A 1 125 ? -1.930 16.566 2.914 1.00 97.31 125 ILE A CA 1
ATOM 993 C C . ILE A 1 125 ? -2.495 15.711 1.775 1.00 97.31 125 ILE A C 1
ATOM 995 O O . ILE A 1 125 ? -3.198 16.240 0.913 1.00 97.31 125 ILE A O 1
ATOM 999 N N . THR A 1 126 ? -2.192 14.412 1.776 1.00 97.50 126 THR A N 1
ATOM 1000 C CA . THR A 1 126 ? -2.471 13.501 0.656 1.00 97.50 126 THR A CA 1
ATOM 1001 C C . THR A 1 126 ? -3.881 12.912 0.662 1.00 97.50 126 THR A C 1
ATOM 1003 O O . THR A 1 126 ? -4.416 12.604 -0.401 1.00 97.50 126 THR A O 1
ATOM 1006 N N . GLU A 1 127 ? -4.551 12.845 1.816 1.00 96.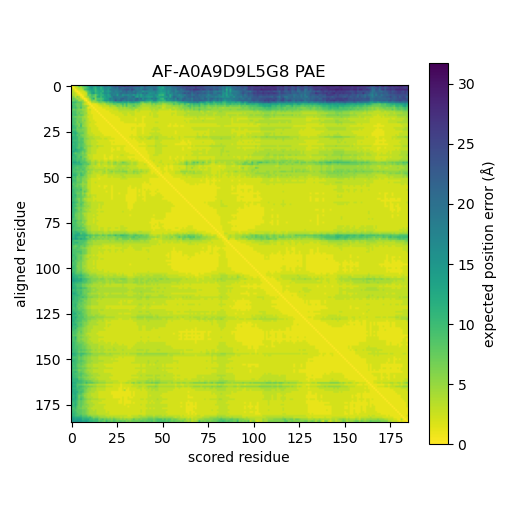62 127 GLU A N 1
ATOM 1007 C CA . GLU A 1 127 ? -5.913 12.298 1.949 1.00 96.62 127 GLU A CA 1
ATOM 1008 C C . GLU A 1 127 ? -6.976 13.027 1.131 1.00 96.62 127 GLU A C 1
ATOM 1010 O O . GLU A 1 127 ? -8.043 12.483 0.868 1.00 96.62 127 GLU A O 1
ATOM 1015 N N . LYS A 1 128 ? -6.675 14.249 0.691 1.00 94.31 128 LYS A N 1
ATOM 1016 C CA . LYS A 1 128 ? -7.573 15.069 -0.125 1.00 94.31 128 LYS A CA 1
ATOM 1017 C C . LYS A 1 128 ? -7.698 14.570 -1.564 1.00 94.31 128 LYS A C 1
ATOM 1019 O O . LYS A 1 128 ? -8.639 14.961 -2.244 1.00 94.31 128 LYS A O 1
ATOM 1024 N N . PHE A 1 129 ? -6.739 13.779 -2.044 1.00 94.69 129 PHE A N 1
ATOM 1025 C CA . PHE A 1 129 ? -6.669 13.359 -3.447 1.00 94.69 129 PHE A CA 1
ATOM 1026 C C . PHE A 1 129 ? -6.238 11.902 -3.655 1.00 94.69 129 PHE A C 1
ATOM 1028 O O . PHE A 1 129 ? -6.354 11.415 -4.772 1.00 94.69 129 PHE A O 1
ATOM 1035 N N . MET A 1 130 ? -5.775 11.196 -2.617 1.00 96.75 130 MET A N 1
ATOM 1036 C CA . MET A 1 130 ? -5.434 9.768 -2.670 1.00 96.75 130 MET A CA 1
ATOM 1037 C C . MET A 1 130 ? -6.414 8.961 -1.820 1.00 96.75 130 MET A C 1
ATOM 1039 O O . MET A 1 130 ? -6.406 9.081 -0.594 1.00 96.75 130 MET A O 1
ATOM 1043 N N . ILE A 1 131 ? -7.231 8.115 -2.453 1.00 97.69 131 ILE A N 1
ATOM 1044 C CA . ILE A 1 131 ? -8.262 7.314 -1.764 1.00 97.69 131 ILE A CA 1
ATOM 1045 C C . ILE A 1 131 ? -7.667 6.254 -0.814 1.00 97.69 131 ILE A C 1
ATOM 1047 O O . ILE A 1 131 ? -8.302 5.857 0.166 1.00 97.69 131 ILE A O 1
ATOM 1051 N N . THR A 1 132 ? -6.402 5.882 -1.023 1.00 97.75 132 THR A N 1
ATOM 1052 C CA . THR A 1 132 ? -5.624 5.001 -0.140 1.00 97.75 132 THR A CA 1
ATOM 1053 C C . THR A 1 132 ? -5.450 5.570 1.273 1.00 97.75 132 THR A C 1
ATOM 1055 O O . THR A 1 132 ? -5.397 4.807 2.238 1.00 97.75 132 THR A O 1
ATOM 1058 N N . ARG A 1 133 ? -5.408 6.903 1.453 1.00 98.19 133 ARG A N 1
ATOM 1059 C CA . ARG A 1 133 ? -5.232 7.507 2.791 1.00 98.19 133 ARG A CA 1
ATOM 1060 C C . ARG A 1 133 ? -6.497 7.443 3.634 1.00 98.19 133 ARG A C 1
ATOM 1062 O O . ARG A 1 133 ? -6.394 6.961 4.760 1.00 98.19 133 ARG A O 1
ATOM 1069 N N . PRO A 1 134 ? -7.690 7.827 3.137 1.00 98.50 134 PRO A N 1
ATOM 1070 C CA . PRO A 1 134 ? -8.925 7.543 3.852 1.00 98.50 134 PRO A CA 1
ATOM 1071 C C . PRO A 1 134 ? -9.101 6.057 4.169 1.00 98.50 134 PRO A C 1
ATOM 1073 O O . PRO A 1 134 ? -9.543 5.741 5.269 1.00 98.50 134 PRO A O 1
ATOM 1076 N N . ARG A 1 135 ? -8.691 5.142 3.275 1.00 98.38 135 ARG A N 1
ATOM 1077 C CA . ARG A 1 135 ? -8.708 3.695 3.554 1.00 98.38 135 ARG A CA 1
ATOM 1078 C C . ARG A 1 135 ? -7.777 3.306 4.704 1.00 98.38 135 ARG A C 1
ATOM 1080 O O . ARG A 1 135 ? -8.208 2.591 5.608 1.00 98.38 135 ARG A O 1
ATOM 1087 N N . LEU A 1 136 ? -6.533 3.790 4.722 1.00 98.75 136 LEU A N 1
ATOM 1088 C CA . LEU A 1 136 ? -5.615 3.604 5.855 1.00 98.75 136 LEU A CA 1
ATOM 1089 C C . LEU A 1 136 ? -6.228 4.138 7.157 1.00 98.75 136 LEU A C 1
ATOM 1091 O O . LEU A 1 136 ? -6.238 3.441 8.171 1.00 98.75 136 LEU A O 1
ATOM 1095 N N . MET A 1 137 ? -6.764 5.358 7.129 1.00 98.81 137 MET A N 1
ATOM 1096 C CA . MET A 1 137 ? -7.317 5.990 8.324 1.00 98.81 137 MET A CA 1
ATOM 1097 C C . MET A 1 137 ? -8.598 5.310 8.805 1.00 98.81 137 MET A C 1
ATOM 1099 O O . MET A 1 137 ? -8.808 5.208 10.012 1.00 98.81 137 MET A O 1
ATOM 1103 N N . TYR A 1 138 ? -9.413 4.775 7.896 1.00 98.81 138 TYR A N 1
ATOM 1104 C CA . TYR A 1 138 ? -10.545 3.931 8.257 1.00 98.81 138 TYR A CA 1
ATOM 1105 C C . TYR A 1 138 ? -10.079 2.701 9.042 1.00 98.81 138 TYR A C 1
ATOM 1107 O O . TYR A 1 138 ? -10.551 2.493 10.156 1.00 98.81 138 TYR A O 1
ATOM 1115 N N . ALA A 1 139 ? -9.093 1.951 8.535 1.00 98.69 139 ALA A N 1
ATOM 1116 C CA . ALA A 1 139 ? -8.528 0.805 9.251 1.00 98.69 139 ALA A CA 1
ATOM 1117 C C . ALA A 1 139 ? -7.946 1.206 10.617 1.00 98.69 139 ALA A C 1
ATOM 1119 O O . ALA A 1 139 ? -8.200 0.547 11.626 1.00 98.69 139 ALA A O 1
ATOM 1120 N N . TYR A 1 140 ? -7.215 2.323 10.669 1.00 98.69 140 TYR A N 1
ATOM 1121 C CA . TYR A 1 140 ? -6.631 2.846 11.902 1.00 98.69 140 TYR A CA 1
ATOM 1122 C C . TYR A 1 140 ? -7.688 3.164 12.963 1.00 98.69 140 TYR A C 1
ATOM 1124 O O . TYR A 1 140 ? -7.552 2.762 14.118 1.00 98.69 140 TYR A O 1
ATOM 1132 N N . TYR A 1 141 ? -8.758 3.870 12.604 1.00 98.75 141 TYR A N 1
ATOM 1133 C CA . TYR A 1 141 ? -9.787 4.214 13.582 1.00 98.75 141 TYR A CA 1
ATOM 1134 C C . TYR A 1 141 ? -10.696 3.037 13.923 1.00 98.75 141 TYR A C 1
ATOM 1136 O O . TYR A 1 141 ? -11.046 2.878 15.089 1.00 98.75 141 TYR A O 1
ATOM 1144 N N . TYR A 1 142 ? -11.029 2.193 12.948 1.00 98.50 142 TYR A N 1
ATOM 1145 C CA . TYR A 1 142 ? -11.951 1.076 13.128 1.00 98.50 142 TYR A CA 1
ATOM 1146 C C . TYR A 1 142 ? -11.322 -0.084 13.911 1.00 98.50 142 TYR A C 1
ATOM 1148 O O . TYR A 1 142 ? -11.862 -0.514 14.927 1.00 98.50 142 TYR A O 1
ATOM 1156 N N . ILE A 1 143 ? -10.144 -0.551 13.487 1.00 98.12 143 ILE A N 1
ATOM 1157 C CA . ILE A 1 143 ? -9.490 -1.736 14.060 1.00 98.12 143 ILE A CA 1
ATOM 1158 C C . ILE A 1 143 ? -8.609 -1.345 15.249 1.00 98.12 143 ILE A C 1
ATOM 1160 O O . ILE A 1 143 ? -8.722 -1.928 16.328 1.00 98.12 143 ILE A O 1
ATOM 1164 N N . TYR A 1 144 ? -7.729 -0.356 15.053 1.00 97.75 144 TYR A N 1
ATOM 1165 C CA . TYR A 1 144 ? -6.673 -0.044 16.018 1.00 97.75 144 TYR A CA 1
ATOM 1166 C C . TYR A 1 144 ? -7.165 0.841 17.170 1.00 97.75 144 TYR A C 1
ATOM 1168 O O . TYR A 1 144 ? -7.058 0.460 18.334 1.00 97.75 144 TYR A O 1
ATOM 1176 N N . LYS A 1 145 ? -7.755 2.009 16.879 1.00 97.69 145 LYS A N 1
ATOM 1177 C CA . LYS A 1 145 ? -8.278 2.909 17.926 1.00 97.69 145 LYS A CA 1
ATOM 1178 C C . LYS A 1 145 ? -9.667 2.542 18.435 1.00 97.69 145 LYS A C 1
ATOM 1180 O O . LYS A 1 145 ? -10.021 2.989 19.524 1.00 97.69 145 LYS A O 1
ATOM 1185 N N . LYS A 1 146 ? -10.430 1.742 17.683 1.00 97.19 146 LYS A N 1
ATOM 1186 C CA . LYS A 1 146 ? -11.830 1.390 17.981 1.00 97.19 146 LYS A CA 1
ATOM 1187 C C . LYS A 1 146 ? -12.710 2.626 18.219 1.00 97.19 146 LYS A C 1
ATOM 1189 O O . LYS A 1 146 ? -13.584 2.637 19.083 1.00 97.19 146 LYS A O 1
ATOM 1194 N N . ASP A 1 147 ? -12.451 3.681 17.452 1.00 98.44 147 ASP A N 1
ATOM 1195 C CA . ASP A 1 147 ? -13.215 4.927 17.441 1.00 98.44 147 ASP A CA 1
ATOM 1196 C C . ASP A 1 147 ? -14.166 4.910 16.242 1.00 98.44 147 ASP A C 1
ATOM 1198 O O . ASP A 1 147 ? -13.819 5.322 15.131 1.00 98.44 147 ASP A O 1
ATOM 1202 N N . ASN A 1 148 ? -15.380 4.413 16.477 1.00 97.06 148 ASN A N 1
ATOM 1203 C CA . ASN A 1 148 ? -16.392 4.264 15.432 1.00 97.06 148 ASN A CA 1
ATOM 1204 C C . ASN A 1 148 ? -16.791 5.603 14.803 1.00 97.06 148 ASN A C 1
ATOM 1206 O O . ASN A 1 148 ? -17.054 5.656 13.607 1.00 97.06 148 ASN A O 1
ATOM 1210 N N . ALA A 1 149 ? -16.789 6.699 15.569 1.00 98.38 149 ALA A N 1
ATOM 1211 C CA . ALA A 1 149 ? -17.180 8.002 15.042 1.00 98.38 149 ALA A CA 1
ATOM 1212 C C . ALA A 1 149 ? -16.171 8.506 13.998 1.00 98.38 149 ALA A C 1
ATOM 1214 O O . ALA A 1 149 ? -16.559 9.003 12.937 1.00 98.38 149 ALA A O 1
ATOM 1215 N N . GLN A 1 150 ? -14.871 8.352 14.269 1.00 98.56 150 GLN A N 1
ATOM 1216 C CA . GLN A 1 150 ? -13.840 8.678 13.281 1.00 98.56 150 GLN A CA 1
ATOM 1217 C C . GLN A 1 150 ? -13.795 7.661 12.141 1.00 98.56 150 GLN A C 1
ATOM 1219 O O . GLN A 1 150 ? -13.628 8.057 10.988 1.00 98.56 150 GLN A O 1
ATOM 1224 N N . ALA A 1 151 ? -13.985 6.372 12.425 1.00 98.62 151 ALA A N 1
ATOM 1225 C CA . ALA A 1 151 ? -14.052 5.348 11.389 1.00 98.62 151 ALA A CA 1
ATOM 1226 C C . ALA A 1 151 ? -15.170 5.648 10.374 1.00 98.62 151 ALA A C 1
ATOM 1228 O O . ALA A 1 151 ? -14.907 5.693 9.173 1.00 98.62 151 ALA A O 1
ATOM 1229 N N . ASP A 1 152 ? -16.380 5.963 10.843 1.00 98.44 152 ASP A N 1
ATOM 1230 C CA . ASP A 1 152 ? -17.521 6.314 9.990 1.00 98.44 152 ASP A CA 1
ATOM 1231 C C . ASP A 1 152 ? -17.245 7.560 9.143 1.00 98.44 152 ASP A C 1
ATOM 1233 O O . ASP A 1 152 ? -17.625 7.625 7.971 1.00 98.44 152 ASP A O 1
ATOM 1237 N N . LYS A 1 153 ? -16.537 8.551 9.700 1.00 98.50 153 LYS A N 1
ATOM 1238 C CA . LYS A 1 153 ? -16.107 9.735 8.947 1.00 98.50 153 LYS A CA 1
ATOM 1239 C C . LYS A 1 153 ? -15.234 9.344 7.749 1.00 98.50 153 LYS A C 1
ATOM 1241 O O . LYS A 1 153 ? -15.496 9.815 6.642 1.00 98.50 153 LYS A O 1
ATOM 1246 N N . TYR A 1 154 ? -14.222 8.497 7.947 1.00 98.62 154 TYR A N 1
ATOM 1247 C CA . TYR A 1 154 ? -13.342 8.067 6.853 1.00 98.62 154 TYR A CA 1
ATOM 1248 C C . TYR A 1 154 ? -14.032 7.107 5.886 1.00 98.62 154 TYR A C 1
ATOM 1250 O O . TYR A 1 154 ? -13.848 7.245 4.680 1.00 98.62 154 TYR A O 1
ATOM 1258 N N . TYR A 1 155 ? -14.895 6.214 6.372 1.00 98.50 155 TYR A N 1
ATOM 1259 C CA . TYR A 1 155 ? -15.712 5.362 5.510 1.00 98.50 155 TYR A CA 1
ATOM 1260 C C . TYR A 1 155 ? -16.579 6.200 4.559 1.00 98.50 155 TYR A C 1
ATOM 1262 O O . TYR A 1 155 ? -16.563 5.989 3.347 1.00 98.50 155 TYR A O 1
ATOM 1270 N N . ASN A 1 156 ? -17.276 7.213 5.082 1.00 98.25 156 ASN A N 1
ATOM 1271 C CA . ASN A 1 156 ? -18.085 8.123 4.271 1.00 98.25 156 ASN A CA 1
ATOM 1272 C C . ASN A 1 156 ? -17.238 8.965 3.305 1.00 98.25 156 ASN A C 1
ATOM 1274 O O . ASN A 1 156 ? -17.675 9.229 2.184 1.00 98.25 156 ASN A O 1
ATOM 1278 N N . LEU A 1 157 ? -16.024 9.360 3.706 1.00 98.19 157 LEU A N 1
ATOM 1279 C CA . LEU A 1 157 ? -15.089 10.056 2.821 1.00 98.19 157 LEU A CA 1
ATOM 1280 C C . LEU A 1 157 ? -14.688 9.179 1.626 1.00 98.19 157 LEU A C 1
ATOM 1282 O O . LEU A 1 157 ? -14.740 9.662 0.499 1.00 98.19 157 LEU A O 1
ATOM 1286 N N . ILE A 1 158 ? -14.386 7.894 1.846 1.00 98.44 158 ILE A N 1
ATOM 1287 C CA . ILE A 1 158 ? -14.101 6.928 0.770 1.00 98.44 158 ILE A CA 1
ATOM 1288 C C . ILE A 1 158 ? -15.284 6.856 -0.202 1.00 98.44 158 ILE A C 1
ATOM 1290 O O . ILE A 1 158 ? -15.097 7.009 -1.406 1.00 98.44 158 ILE A O 1
ATOM 1294 N N . GLN A 1 159 ? -16.511 6.694 0.312 1.00 98.06 159 GLN A N 1
ATOM 1295 C CA . GLN A 1 159 ? -17.719 6.643 -0.527 1.00 98.06 159 GLN A CA 1
ATOM 1296 C C . GLN A 1 159 ? -17.950 7.941 -1.311 1.00 98.06 159 GLN A C 1
ATOM 1298 O O . GLN A 1 159 ? -18.485 7.914 -2.418 1.00 98.06 159 GLN A O 1
ATOM 1303 N N . SER A 1 160 ? -17.583 9.090 -0.737 1.00 97.75 160 SER A N 1
ATOM 1304 C CA . SER A 1 160 ? -17.676 10.375 -1.425 1.00 97.75 160 SER A CA 1
ATOM 1305 C C . SER A 1 160 ? -16.650 10.481 -2.547 1.00 97.75 160 SER A C 1
ATOM 1307 O O . SER A 1 160 ? -17.039 10.814 -3.660 1.00 97.75 160 SER A O 1
ATOM 1309 N N . MET A 1 161 ? -15.377 10.183 -2.265 1.00 97.75 161 MET A N 1
ATOM 1310 C CA . MET A 1 161 ? -14.285 10.257 -3.244 1.00 97.75 161 MET A CA 1
ATOM 1311 C C . MET A 1 161 ? -14.479 9.268 -4.389 1.00 97.75 161 MET A C 1
ATOM 1313 O O . MET A 1 161 ? -14.172 9.583 -5.529 1.00 97.75 161 MET A O 1
ATOM 1317 N N . ALA A 1 162 ? -15.023 8.084 -4.108 1.00 97.62 162 ALA A N 1
ATOM 1318 C CA . ALA A 1 162 ? -15.220 7.046 -5.111 1.00 97.62 162 ALA A CA 1
ATOM 1319 C C . ALA A 1 162 ? -16.134 7.457 -6.281 1.00 97.62 162 ALA A C 1
ATOM 1321 O O . ALA A 1 162 ? -16.079 6.832 -7.337 1.00 97.62 162 ALA A O 1
ATOM 1322 N N . LYS A 1 163 ? -16.975 8.487 -6.112 1.00 96.50 163 LYS A N 1
ATOM 1323 C CA . LYS A 1 163 ? -17.935 8.935 -7.136 1.00 96.50 163 LYS A CA 1
ATOM 1324 C C . LYS A 1 163 ? -17.267 9.590 -8.342 1.00 96.50 163 LYS A C 1
ATOM 1326 O O . LYS A 1 163 ? -17.811 9.517 -9.438 1.00 96.50 163 LYS A O 1
ATOM 1331 N N . ASP A 1 164 ? -16.141 10.257 -8.127 1.00 94.38 164 ASP A N 1
ATOM 1332 C CA . ASP A 1 164 ? -15.438 11.073 -9.119 1.00 94.38 164 ASP A CA 1
ATOM 1333 C C . ASP A 1 164 ? -13.918 10.838 -9.113 1.00 94.38 164 ASP A C 1
ATOM 1335 O O . ASP A 1 164 ? -13.153 11.610 -9.697 1.00 94.38 164 ASP A O 1
ATOM 1339 N N . TYR A 1 165 ? -13.466 9.749 -8.487 1.00 96.50 165 TYR A N 1
ATOM 1340 C CA . TYR A 1 165 ? -12.057 9.382 -8.450 1.00 96.50 165 TYR A CA 1
ATOM 1341 C C . TYR A 1 165 ? -11.533 9.030 -9.847 1.00 96.50 165 TYR A C 1
ATOM 1343 O O . TYR A 1 165 ? -12.047 8.135 -10.514 1.00 96.50 165 TYR A O 1
ATOM 1351 N N . ILE A 1 166 ? -10.475 9.719 -10.281 1.00 94.88 166 ILE A N 1
ATOM 1352 C CA . ILE A 1 166 ? -9.968 9.646 -11.662 1.00 94.88 166 ILE A CA 1
ATOM 1353 C C . ILE A 1 166 ? -9.374 8.266 -11.990 1.00 94.88 166 ILE A C 1
ATOM 1355 O O . ILE A 1 166 ? -9.488 7.792 -13.117 1.00 94.88 166 ILE A O 1
ATOM 1359 N N . CYS A 1 167 ? -8.717 7.625 -11.022 1.00 96.62 167 CYS A N 1
ATOM 1360 C CA . CYS A 1 167 ? -8.069 6.333 -11.219 1.00 96.62 167 CYS A CA 1
ATOM 1361 C C . CYS A 1 167 ? -9.054 5.199 -10.887 1.00 96.62 167 CYS A C 1
ATOM 1363 O O . CYS A 1 167 ? -9.098 4.708 -9.759 1.00 96.62 167 CYS A O 1
ATOM 1365 N N . GLU A 1 168 ? -9.885 4.810 -11.858 1.00 96.94 168 GLU A N 1
ATOM 1366 C CA . GLU A 1 168 ? -11.000 3.875 -11.642 1.00 96.94 168 GLU A CA 1
ATOM 1367 C C . GLU A 1 168 ? -10.549 2.515 -11.074 1.00 96.94 168 GLU A C 1
ATOM 1369 O O . GLU A 1 168 ? -11.177 1.998 -10.150 1.00 96.94 168 GLU A O 1
ATOM 1374 N N . GLY A 1 169 ? -9.438 1.954 -11.559 1.00 97.81 169 GLY A N 1
ATOM 1375 C CA . GLY A 1 169 ? -8.909 0.674 -11.082 1.00 97.81 169 GLY A CA 1
ATOM 1376 C C . GLY A 1 169 ? -8.450 0.729 -9.625 1.00 97.81 169 GLY A C 1
ATOM 1377 O O . GLY A 1 169 ? -8.758 -0.173 -8.847 1.00 97.81 169 GLY A O 1
ATOM 1378 N N . GLU A 1 170 ? -7.794 1.825 -9.225 1.00 97.69 170 GLU A N 1
ATOM 1379 C CA . GLU A 1 170 ? -7.414 2.067 -7.827 1.00 97.69 170 GLU A CA 1
ATOM 1380 C C . GLU A 1 170 ? -8.666 2.248 -6.960 1.00 97.69 170 GLU A C 1
ATOM 1382 O O . GLU A 1 170 ? -8.775 1.635 -5.904 1.00 97.69 170 GLU A O 1
ATOM 1387 N N . CYS A 1 171 ? -9.666 3.004 -7.425 1.00 98.06 171 CYS A N 1
ATOM 1388 C CA . CYS A 1 171 ? -10.933 3.155 -6.707 1.00 98.06 171 CYS A CA 1
ATOM 1389 C C . CYS A 1 171 ? -11.608 1.797 -6.450 1.00 98.06 171 CYS A C 1
ATOM 1391 O O . CYS A 1 171 ? -11.981 1.489 -5.315 1.00 98.06 171 CYS A O 1
ATOM 1393 N N . ARG A 1 172 ? -11.717 0.952 -7.486 1.00 98.06 172 ARG A N 1
ATOM 1394 C CA . ARG A 1 172 ? -12.281 -0.405 -7.381 1.00 98.06 172 ARG A CA 1
ATOM 1395 C C . ARG A 1 172 ? -11.515 -1.253 -6.364 1.00 98.06 172 ARG A C 1
ATOM 1397 O O . ARG A 1 172 ? -12.139 -1.904 -5.524 1.00 98.06 172 ARG A O 1
ATOM 1404 N N . GLN A 1 173 ? -10.184 -1.223 -6.416 1.00 97.19 173 GLN A N 1
ATOM 1405 C CA . GLN A 1 173 ? -9.323 -1.928 -5.468 1.00 97.19 173 GLN A CA 1
ATOM 1406 C C . GLN A 1 173 ? -9.563 -1.456 -4.027 1.00 97.19 173 GLN A C 1
ATOM 1408 O O . GLN A 1 173 ? -9.823 -2.270 -3.140 1.00 97.19 173 GLN A O 1
ATOM 1413 N N . GLU A 1 174 ? -9.519 -0.150 -3.775 1.00 97.81 174 GLU A N 1
ATOM 1414 C CA . GLU A 1 174 ? -9.624 0.390 -2.418 1.00 97.81 174 GLU A CA 1
ATOM 1415 C C . GLU A 1 174 ? -11.037 0.225 -1.836 1.00 97.81 174 GLU A C 1
ATOM 1417 O O . GLU A 1 174 ? -11.182 -0.023 -0.637 1.00 97.81 174 GLU A O 1
ATOM 1422 N N . LEU A 1 175 ? -12.088 0.251 -2.666 1.00 98.25 175 LEU A N 1
ATOM 1423 C CA . LEU A 1 175 ? -13.445 -0.120 -2.248 1.00 98.25 175 LEU A CA 1
ATOM 1424 C C . LEU A 1 175 ? -13.542 -1.598 -1.854 1.00 98.25 175 LEU A C 1
ATOM 1426 O O . LEU A 1 175 ? -14.149 -1.911 -0.828 1.00 98.25 175 LEU A O 1
ATOM 1430 N N . LYS A 1 176 ? -12.915 -2.497 -2.623 1.00 98.12 176 LYS A N 1
ATOM 1431 C CA . LYS A 1 176 ? -12.850 -3.934 -2.310 1.00 98.12 176 LYS A CA 1
ATOM 1432 C C . LYS A 1 176 ? -12.147 -4.174 -0.970 1.00 98.12 176 LYS A C 1
ATOM 1434 O O . LYS A 1 176 ? -12.662 -4.906 -0.128 1.00 98.12 176 LYS A O 1
ATOM 1439 N N . VAL A 1 177 ? -11.007 -3.521 -0.740 1.00 98.06 177 VAL A N 1
ATOM 1440 C CA . VAL A 1 177 ? -10.267 -3.599 0.533 1.00 98.06 177 VAL A CA 1
ATOM 1441 C C . VAL A 1 177 ? -11.081 -3.008 1.688 1.00 98.06 177 VAL A C 1
ATOM 1443 O O . VAL A 1 177 ? -11.144 -3.598 2.765 1.00 98.06 177 VAL A O 1
ATOM 1446 N N . THR A 1 178 ? -11.762 -1.884 1.467 1.00 98.25 178 THR A N 1
ATOM 1447 C CA . THR A 1 178 ? -12.629 -1.257 2.477 1.00 98.25 178 THR A CA 1
ATOM 1448 C C . THR A 1 178 ? -13.802 -2.159 2.867 1.00 98.25 178 THR A C 1
ATOM 1450 O O . THR A 1 178 ? -14.120 -2.274 4.051 1.00 98.25 178 THR A O 1
ATOM 1453 N N . ALA A 1 179 ? -14.432 -2.826 1.896 1.00 98.19 179 ALA A N 1
ATOM 1454 C CA . ALA A 1 179 ? -15.492 -3.798 2.151 1.00 98.19 179 ALA A CA 1
ATOM 1455 C C . ALA A 1 179 ? -14.977 -4.988 2.975 1.00 98.19 179 ALA A C 1
ATOM 1457 O O . ALA A 1 179 ? -15.589 -5.342 3.980 1.00 98.19 179 ALA A O 1
ATOM 1458 N N . TYR A 1 180 ? -13.805 -5.522 2.624 1.00 98.31 180 TYR A N 1
ATOM 1459 C CA . TYR A 1 180 ? -13.164 -6.602 3.374 1.00 98.31 180 TYR A CA 1
ATOM 1460 C C . TYR A 1 180 ? -12.908 -6.239 4.848 1.00 98.31 180 TYR A C 1
ATOM 1462 O O . TYR A 1 180 ? -13.166 -7.057 5.731 1.00 98.31 180 TYR A O 1
ATOM 1470 N N . ILE A 1 181 ? -12.446 -5.013 5.137 1.00 97.94 181 ILE A N 1
ATOM 1471 C CA . ILE A 1 181 ? -12.265 -4.531 6.520 1.00 97.94 181 ILE A CA 1
ATOM 1472 C C . ILE A 1 181 ? -13.589 -4.601 7.289 1.00 97.94 181 ILE A C 1
ATOM 1474 O O . ILE A 1 181 ? -13.629 -5.136 8.392 1.00 97.94 181 ILE A O 1
ATOM 1478 N N . LYS A 1 182 ? -14.668 -4.094 6.687 1.00 95.31 182 LYS A N 1
ATOM 1479 C CA . LYS A 1 182 ? -15.996 -4.025 7.308 1.00 95.31 182 LYS A CA 1
ATOM 1480 C C . LYS A 1 182 ? -16.642 -5.397 7.522 1.00 95.31 182 LYS A C 1
ATOM 1482 O O . LYS A 1 182 ? -17.447 -5.555 8.430 1.00 95.31 182 LYS A O 1
ATOM 1487 N N . GLU A 1 183 ? -16.344 -6.367 6.663 1.00 95.88 183 GLU A N 1
ATOM 1488 C CA . GLU A 1 183 ? -16.894 -7.724 6.761 1.00 95.88 183 GLU A CA 1
ATOM 1489 C C . GLU A 1 183 ? -16.165 -8.587 7.796 1.00 95.88 183 GLU A C 1
ATOM 1491 O O . GLU A 1 183 ? -16.777 -9.466 8.403 1.00 95.88 183 GLU A O 1
ATOM 1496 N N . LYS A 1 184 ? -14.857 -8.370 7.977 1.00 94.12 184 LYS A N 1
ATOM 1497 C CA . LYS A 1 184 ? -14.005 -9.255 8.781 1.00 94.12 184 LYS A CA 1
ATOM 1498 C C . LYS A 1 184 ? -13.790 -8.795 10.227 1.00 94.12 184 LYS A C 1
ATOM 1500 O O . LYS A 1 184 ? -13.495 -9.646 11.068 1.00 94.12 184 LYS A O 1
ATOM 1505 N N . TYR A 1 185 ? -13.901 -7.497 10.508 1.00 92.25 185 TYR A N 1
ATOM 1506 C CA . TYR A 1 185 ? -13.599 -6.894 11.814 1.00 92.25 185 TYR A CA 1
ATOM 1507 C C . TYR A 1 185 ? -14.825 -6.187 12.392 1.00 92.25 185 TYR A C 1
ATOM 1509 O O . TYR A 1 185 ? -14.990 -6.253 13.628 1.00 92.25 185 TYR A O 1
#

Secondary structure (DSSP, 8-state):
-HHHHHHHH-HHHHHHHHHHHHHHHHHHTT--STTS-GGGTTT--TTS-HHHHHHHHHHHHHHHHTT-HHHHHHHHHHHHT-TTS-HHHHHHHHHHHHHHHHHHT--HHHHHHHS-HHHHHHHHHHTTT-THHHHHHHHIIIIIS--HHHHHHHHHHHHHHTTT-S-HHHHHHHHHHHHHHHHH-

pLDDT: mean 94.08, std 9.21, range [44.12, 98.81]

Foldseek 3Di:
DVLVVVCVPDPVLVLLVVLVVVQQVVLLVQAALLNDDPVSLPQQDLQDPPSSVVSLQSVLLVCVLVVVLVVSLVSLVSNCVHPPYDPVSVLVSLLSNLQSCLSVVNDPVVNVVSPDPVNVVVLVVCVVQQLSSLLSQLSCCVRPVVPVVSNVVSVVSLVVCLVPRSRNNSNVSSVSSSVVSVVPD

Solvent-accessible surface area (backbone atoms only — not comparable to full-atom values): 9824 Å² total; per-residue (Å²): 114,68,66,64,58,48,43,75,74,32,75,64,44,42,49,37,45,49,31,53,51,50,50,52,54,42,20,49,71,44,40,37,68,78,78,49,68,70,79,60,52,65,78,45,29,35,75,53,58,71,37,24,26,52,36,25,54,54,47,24,52,35,28,43,71,70,68,36,33,70,64,18,31,55,43,33,55,40,34,68,69,32,90,85,62,56,71,68,58,47,54,55,34,51,53,54,31,49,38,22,37,63,76,70,66,52,60,66,70,62,48,56,63,64,61,34,77,63,51,50,51,50,44,68,65,42,42,81,79,36,70,67,40,31,50,37,49,19,49,45,22,46,71,72,67,62,37,58,73,60,13,50,52,24,50,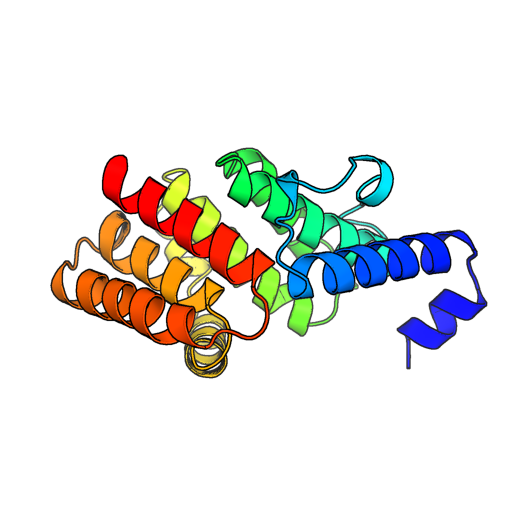51,47,44,63,58,49,60,76,74,49,76,43,36,5,56,47,55,41,53,50,52,50,51,50,50,52,69,75,75,109

Radius of gyration: 16.3 Å; Cα contacts (8 Å, |Δi|>4): 220; chains: 1; bounding box: 40×28×40 Å

Sequence (185 aa):
GANILAQYRSAEERKYLLNTLIINGETYQGKTLDEMPDKLFEGADPAGEIGKVQLAMVEASRYCERFDFTAASKIYESVLSNEKIPSLFINECKCELMFCYIMTGESDSKIDELYDNDLKKYIHITEKFMITRPRLMYAYYYIYKKDNAQADKYYNLIQSMAKDYICEGECRQELKVTAYIKEKY